Protein AF-A0AAN8PRT1-F1 (afdb_monomer_lite)

Radius of gyration: 47.63 Å; chains: 1; bounding box: 126×54×143 Å

Sequence (275 aa):
MVETCHHPKKKKNSRQPPHKPGISAGYLASNFSEPPATSSLKNGHVLLLYVTTDRDIKATESKLRTLTNEYVNDYAIKKLIKCFLKFKKLTDVKEFANFEKLCNADFVVVPVTPRPHLNVVRKLIDSPCTSSPVKTRKTAACGNCKILRRNLQNCIREKHAIRNKQSEGRKRTEGKVTKRLNEKLRRKNKTISKLKIKIKAQFPVKTICKDLKNAKRGAKYQKEKASNAENDKKSVAKEAASQVREIEIDFQNQLLQREEELADVQSSTKNNEME

Foldseek 3Di:
DDDDDDDDDDDPPPPDPPDDQAPLLVVLCVPQVDQDDQPFGFLSVLVNLCVVQVNDLVSSQVVVCVRNVFHADSVLSVVSVVVVVVLVHVPDPVSVVVSVVRRRHGRDGDGPPPPPDDPDDPDDDPDPPDDDDDDDDDDDPDPVVVVVVVVVVVVVVVVVVVVVVVVVVVVVVVVVVVVVVVVVVVVVVVVVVVVVVVVCVVCVVVVVVVVVVVVVVVVVVVVVVVVVVVVVVVVVVVVVVVVVVVVVVVVVVVVVVVVVVVVVVVVVVVVVVVD

pLDDT: mean 76.45, std 18.05, range [37.34, 97.69]

Organism: Patella caerulea (NCBI:txid87958)

Secondary structure (DSSP, 8-state):
--PPP-----------------HHHHHHHHHS-SPPSSS--BHHHHHHHHHHTTT-HHHHHHHHHHHHSSPPPHHHHHHHHHHHTT-SS--SHHHHHHHHHHHHSB---------S--------------------------HHHHHHHHHHHHHHHHHHHHHHHHHHHHHHHHHHHHHHHHHHHHHHHHHHHHHHHHHHHH--HHHHHHHHHHHHHHHHHHHHHHHHHHHHHHHHHHHHHHHHHHHHHHHHHHHHHHHHHHHHHHHHHHHHT--

Structure (mmCIF, N/CA/C/O backbone):
data_AF-A0AAN8PRT1-F1
#
_entry.id   AF-A0AAN8PRT1-F1
#
loop_
_atom_site.group_PDB
_atom_site.id
_atom_site.type_symbol
_atom_site.label_atom_id
_atom_site.label_alt_id
_atom_site.label_comp_id
_atom_site.label_asym_id
_atom_site.label_entity_id
_atom_site.label_seq_id
_atom_site.pdbx_PDB_ins_code
_atom_site.Cartn_x
_atom_site.Cartn_y
_atom_site.Cartn_z
_atom_site.occupancy
_atom_site.B_iso_or_equiv
_atom_site.auth_seq_id
_atom_site.auth_comp_id
_atom_site.auth_asym_id
_atom_site.auth_atom_id
_atom_site.pdbx_PDB_model_num
ATOM 1 N N . MET A 1 1 ? 58.451 -27.528 -27.069 1.00 39.19 1 MET A N 1
ATOM 2 C CA . MET A 1 1 ? 57.044 -27.947 -27.237 1.00 39.19 1 MET A CA 1
ATOM 3 C C . MET A 1 1 ? 56.376 -27.781 -25.886 1.00 39.19 1 MET A C 1
ATOM 5 O O . MET A 1 1 ? 56.846 -28.386 -24.938 1.00 39.19 1 MET A O 1
ATOM 9 N N . VAL A 1 2 ? 55.406 -26.874 -25.762 1.00 37.34 2 VAL A N 1
ATOM 10 C CA . VAL A 1 2 ? 54.721 -26.593 -24.490 1.00 37.34 2 VAL A CA 1
ATOM 11 C C . VAL A 1 2 ? 53.266 -26.996 -24.674 1.00 37.34 2 VAL A C 1
ATOM 13 O O . VAL A 1 2 ? 52.501 -26.286 -25.324 1.00 37.34 2 VAL A O 1
ATOM 16 N N . GLU A 1 3 ? 52.910 -28.171 -24.167 1.00 40.47 3 GLU A N 1
ATOM 17 C CA . GLU A 1 3 ? 51.526 -28.630 -24.121 1.00 40.47 3 GLU A CA 1
ATOM 18 C C . GLU A 1 3 ? 50.808 -27.917 -22.975 1.00 40.47 3 GLU A C 1
ATOM 20 O O . GLU A 1 3 ? 51.217 -27.976 -21.818 1.00 40.47 3 GLU A O 1
ATOM 25 N N . THR A 1 4 ? 49.738 -27.196 -23.305 1.00 45.00 4 THR A N 1
ATOM 26 C CA . THR A 1 4 ? 48.856 -26.579 -22.314 1.00 45.00 4 THR A CA 1
ATOM 27 C C . THR A 1 4 ? 47.611 -27.441 -22.159 1.00 45.00 4 THR A C 1
ATOM 29 O O . THR A 1 4 ? 46.831 -27.620 -23.091 1.00 45.00 4 THR A O 1
ATOM 32 N N . CYS A 1 5 ? 47.417 -27.977 -20.956 1.00 39.25 5 CYS A N 1
ATOM 33 C CA . CYS A 1 5 ? 46.242 -28.757 -20.590 1.00 39.25 5 CYS A CA 1
ATOM 34 C C . CYS A 1 5 ? 44.979 -27.876 -20.580 1.00 39.25 5 CYS A C 1
ATOM 36 O O . CYS A 1 5 ? 44.853 -26.938 -19.790 1.00 39.25 5 CYS A O 1
ATOM 38 N N . HIS A 1 6 ? 44.006 -28.194 -21.434 1.00 39.53 6 HIS A N 1
ATOM 39 C CA . HIS A 1 6 ? 42.651 -27.648 -21.368 1.00 39.53 6 HIS A CA 1
ATOM 40 C C . HIS A 1 6 ? 41.795 -28.474 -20.401 1.00 39.53 6 HIS A C 1
ATOM 42 O O . HIS A 1 6 ? 41.374 -29.583 -20.716 1.00 39.53 6 HIS A O 1
ATOM 48 N N . HIS A 1 7 ? 41.478 -27.923 -19.228 1.00 37.94 7 HIS A N 1
ATOM 49 C CA . HIS A 1 7 ? 40.418 -28.470 -18.382 1.00 37.94 7 HIS A CA 1
ATOM 50 C C . HIS A 1 7 ? 39.037 -27.997 -18.873 1.00 37.94 7 HIS A C 1
ATOM 52 O O . HIS A 1 7 ? 38.780 -26.787 -18.899 1.00 37.94 7 HIS A O 1
ATOM 58 N N . PRO A 1 8 ? 38.103 -28.904 -19.218 1.00 45.03 8 PRO A N 1
ATOM 59 C CA . PRO A 1 8 ? 36.745 -28.516 -19.562 1.00 45.03 8 PRO A CA 1
ATOM 60 C C . PRO A 1 8 ? 35.975 -28.139 -18.289 1.00 45.03 8 PRO A C 1
ATOM 62 O O . PRO A 1 8 ? 35.749 -28.955 -17.393 1.00 45.03 8 PRO A O 1
ATOM 65 N N . LYS A 1 9 ? 35.539 -26.878 -18.205 1.00 46.47 9 LYS A N 1
ATOM 66 C CA . LYS A 1 9 ? 34.651 -26.396 -17.137 1.00 46.47 9 LYS A CA 1
ATOM 67 C C . LYS 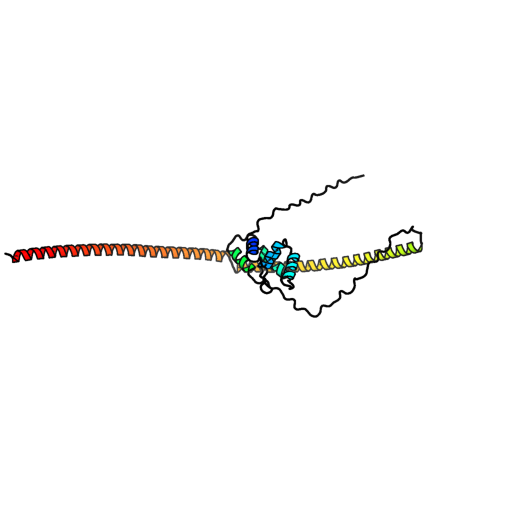A 1 9 ? 33.289 -27.093 -17.256 1.00 46.47 9 LYS A C 1
ATOM 69 O O . LYS A 1 9 ? 32.500 -26.768 -18.143 1.00 46.47 9 LYS A O 1
ATOM 74 N N . LYS A 1 10 ? 32.995 -28.033 -16.350 1.00 45.81 10 LYS A N 1
ATOM 75 C CA . LYS A 1 10 ? 31.673 -28.671 -16.216 1.00 45.81 10 LYS A CA 1
ATOM 76 C C . LYS A 1 10 ? 30.603 -27.600 -15.947 1.00 45.81 10 LYS A C 1
ATOM 78 O O . LYS A 1 10 ? 30.593 -26.978 -14.886 1.00 45.81 10 LYS A O 1
ATOM 83 N N . LYS A 1 11 ? 29.687 -27.385 -16.901 1.00 46.69 11 LYS A N 1
ATOM 84 C CA . LYS A 1 11 ? 28.468 -26.582 -16.704 1.00 46.69 11 LYS A CA 1
ATOM 85 C C . LYS A 1 11 ? 27.552 -27.324 -15.729 1.00 46.69 11 LYS A C 1
ATOM 87 O O . LYS A 1 11 ? 27.001 -28.371 -16.056 1.00 46.69 11 LYS A O 1
ATOM 92 N N . LYS A 1 12 ? 27.407 -26.788 -14.518 1.00 42.28 12 LYS A N 1
ATOM 93 C CA . LYS A 1 12 ? 26.515 -27.309 -13.478 1.00 42.28 12 LYS A CA 1
ATOM 94 C C . LYS A 1 12 ? 25.065 -26.985 -13.874 1.00 42.28 12 LYS A C 1
ATOM 96 O O . LYS A 1 12 ? 24.556 -25.919 -13.544 1.00 42.28 12 LYS A O 1
ATOM 101 N N . ASN A 1 13 ? 24.413 -27.886 -14.612 1.00 46.50 13 ASN A N 1
ATOM 102 C CA . ASN A 1 13 ? 22.966 -27.852 -14.841 1.00 46.50 13 ASN A CA 1
ATOM 103 C C . ASN A 1 13 ? 22.246 -28.201 -13.532 1.00 46.50 13 ASN A C 1
ATOM 105 O O . ASN A 1 13 ? 21.805 -29.324 -13.315 1.00 46.50 13 ASN A O 1
ATOM 109 N N . SER A 1 14 ? 22.152 -27.222 -12.638 1.00 39.69 14 SER A N 1
ATOM 110 C CA . SER A 1 14 ? 21.276 -27.281 -11.474 1.00 39.69 14 SER A CA 1
ATOM 111 C C . SER A 1 14 ? 19.836 -27.053 -11.942 1.00 39.69 14 SER A C 1
ATOM 113 O O . SER A 1 14 ? 19.326 -25.937 -11.845 1.00 39.69 14 SER A O 1
ATOM 115 N N . ARG A 1 15 ? 19.173 -28.093 -12.465 1.00 48.66 15 ARG A N 1
ATOM 116 C CA . ARG A 1 15 ? 17.705 -28.118 -12.528 1.00 48.66 15 ARG A CA 1
ATOM 117 C C . ARG A 1 15 ? 17.211 -28.181 -11.084 1.00 48.66 15 ARG A C 1
ATOM 119 O O . ARG A 1 15 ? 17.181 -29.250 -10.485 1.00 48.66 15 ARG A O 1
ATOM 126 N N . GLN A 1 16 ? 16.933 -27.016 -10.499 1.00 39.50 16 GLN A N 1
ATOM 127 C CA . GLN A 1 16 ? 16.240 -26.953 -9.217 1.00 39.50 16 GLN A CA 1
ATOM 128 C C . GLN A 1 16 ? 14.868 -27.631 -9.375 1.00 39.50 16 GLN A C 1
ATOM 130 O O . GLN A 1 16 ? 14.237 -27.459 -10.423 1.00 39.50 16 GLN A O 1
ATOM 135 N N . PRO A 1 17 ? 14.410 -28.410 -8.381 1.00 41.00 17 PRO A N 1
ATOM 136 C CA . PRO A 1 17 ? 13.081 -29.009 -8.409 1.00 41.00 17 PRO A CA 1
ATOM 137 C C . PRO A 1 17 ? 12.006 -27.909 -8.479 1.00 41.00 17 PRO A C 1
ATOM 139 O O . PRO A 1 17 ? 12.258 -26.791 -8.014 1.00 41.00 17 PRO A O 1
ATOM 142 N N . PRO A 1 18 ? 10.823 -28.186 -9.062 1.00 48.72 18 PRO A N 1
ATOM 143 C CA . PRO A 1 18 ? 9.768 -27.193 -9.209 1.00 48.72 18 PRO A CA 1
ATOM 144 C C . PRO A 1 18 ? 9.335 -26.719 -7.822 1.00 48.72 18 PRO A C 1
ATOM 146 O O . PRO A 1 18 ? 8.714 -27.444 -7.047 1.00 48.72 18 PRO A O 1
ATOM 149 N N . HIS A 1 19 ? 9.727 -25.492 -7.485 1.00 47.72 19 HIS A N 1
ATOM 150 C CA . HIS A 1 19 ? 9.303 -24.830 -6.262 1.00 47.72 19 HIS A CA 1
ATOM 151 C C . HIS A 1 19 ? 7.771 -24.785 -6.260 1.00 47.72 19 HIS A C 1
ATOM 153 O O . HIS A 1 19 ? 7.179 -24.406 -7.274 1.00 47.72 19 HIS A O 1
ATOM 159 N N . LYS A 1 20 ? 7.135 -25.147 -5.134 1.00 54.31 20 LYS A N 1
ATOM 160 C CA . LYS A 1 20 ? 5.686 -24.971 -4.943 1.00 54.31 20 LYS A CA 1
ATOM 161 C C . LYS A 1 20 ? 5.276 -23.580 -5.457 1.00 54.31 20 LYS A C 1
ATOM 163 O O . LYS A 1 20 ? 5.990 -22.615 -5.147 1.00 54.31 20 LYS A O 1
ATOM 168 N N . PRO A 1 21 ? 4.190 -23.461 -6.244 1.00 62.19 21 PRO A N 1
ATOM 169 C CA . PRO A 1 21 ? 3.764 -22.172 -6.770 1.00 62.19 21 PRO A CA 1
ATOM 170 C C . PRO A 1 21 ? 3.586 -21.206 -5.597 1.00 62.19 21 PRO A C 1
ATOM 172 O O . PRO A 1 21 ? 2.906 -21.515 -4.621 1.00 62.19 21 PRO A O 1
ATOM 175 N N . GLY A 1 22 ? 4.272 -20.061 -5.650 1.00 71.44 22 GLY A N 1
ATOM 176 C CA . GLY A 1 22 ? 4.126 -19.032 -4.621 1.00 71.44 22 GLY A CA 1
ATOM 177 C C . GLY A 1 22 ? 2.674 -18.554 -4.536 1.00 71.44 22 GLY A C 1
ATOM 178 O O . GLY A 1 22 ? 1.923 -18.707 -5.495 1.00 71.44 22 GLY A O 1
ATOM 179 N N . ILE A 1 23 ? 2.293 -17.932 -3.416 1.00 77.44 23 ILE A N 1
ATOM 180 C CA . ILE A 1 23 ? 0.920 -17.455 -3.141 1.00 77.44 23 ILE A CA 1
ATOM 181 C C . ILE A 1 23 ? 0.337 -16.663 -4.329 1.00 77.44 23 ILE A C 1
ATOM 183 O O . ILE A 1 23 ? -0.813 -16.861 -4.711 1.00 77.44 23 ILE A O 1
ATOM 187 N N . SER A 1 24 ? 1.155 -15.829 -4.978 1.00 79.56 24 SER A N 1
ATOM 188 C CA . SER A 1 24 ? 0.768 -15.076 -6.175 1.00 79.56 24 SER A CA 1
ATOM 189 C C . SER A 1 24 ? 0.486 -15.960 -7.389 1.00 79.56 24 SER A C 1
ATOM 191 O O . SER A 1 24 ? -0.482 -15.720 -8.098 1.00 79.56 24 SER A O 1
ATOM 193 N N . ALA A 1 25 ? 1.304 -16.983 -7.639 1.00 81.56 25 ALA A N 1
ATOM 194 C CA . ALA A 1 25 ? 1.101 -17.912 -8.747 1.00 81.56 25 ALA A CA 1
ATOM 195 C C . ALA A 1 25 ? -0.142 -18.787 -8.531 1.00 81.56 25 ALA A C 1
ATOM 197 O O . ALA A 1 25 ? -0.881 -19.015 -9.483 1.00 81.56 25 ALA A O 1
ATOM 198 N N . GLY A 1 26 ? -0.401 -19.212 -7.287 1.00 82.38 26 GLY A N 1
ATOM 199 C CA . GLY A 1 26 ? -1.632 -19.919 -6.923 1.00 82.38 26 GLY A CA 1
ATOM 200 C C . GLY A 1 26 ? -2.874 -19.061 -7.167 1.00 82.38 26 GLY A C 1
ATOM 201 O O . GLY A 1 26 ? -3.778 -19.481 -7.878 1.00 82.38 26 GLY A O 1
ATOM 202 N N . TYR A 1 27 ? -2.872 -17.816 -6.681 1.00 86.56 27 TYR A N 1
ATOM 203 C CA . TYR A 1 27 ? -3.978 -16.881 -6.905 1.00 86.56 27 TYR A CA 1
ATOM 204 C C . TYR A 1 27 ? -4.234 -16.609 -8.394 1.00 86.56 27 TYR A C 1
ATOM 206 O O . TYR A 1 27 ? -5.384 -16.595 -8.831 1.00 86.56 27 TYR A O 1
ATOM 214 N N . LEU A 1 28 ? -3.168 -16.418 -9.181 1.00 88.19 28 LEU A N 1
ATOM 215 C CA . LEU A 1 28 ? -3.276 -16.204 -10.624 1.00 88.19 28 LEU A CA 1
ATOM 216 C C . LEU A 1 28 ? -3.879 -17.419 -11.338 1.00 88.19 28 LEU A C 1
ATOM 218 O O . LEU A 1 28 ? -4.759 -17.249 -12.175 1.00 88.19 28 LEU A O 1
ATOM 222 N N . ALA A 1 29 ? -3.439 -18.629 -10.988 1.00 85.94 29 ALA A N 1
ATOM 223 C CA . ALA A 1 29 ? -3.947 -19.860 -11.584 1.00 85.94 29 ALA A CA 1
ATOM 224 C C . ALA A 1 29 ? -5.414 -20.132 -11.218 1.00 85.94 29 ALA A C 1
ATOM 226 O O . ALA A 1 29 ? -6.151 -20.637 -12.052 1.00 85.94 29 ALA A O 1
ATOM 227 N N . SER A 1 30 ? -5.852 -19.785 -10.005 1.00 85.81 30 SER A N 1
ATOM 228 C CA . SER A 1 30 ? -7.237 -20.005 -9.571 1.00 85.81 30 SER A CA 1
ATOM 229 C C . SER A 1 30 ? -8.240 -18.999 -10.143 1.00 85.81 30 SER A C 1
ATOM 231 O O . SER A 1 30 ? -9.397 -19.355 -10.316 1.00 85.81 30 SER A O 1
ATOM 233 N N . ASN A 1 31 ? -7.822 -17.756 -10.409 1.00 85.12 31 ASN A N 1
ATOM 234 C CA . ASN A 1 31 ? -8.748 -16.661 -10.744 1.00 85.12 31 ASN A CA 1
ATOM 235 C C . ASN A 1 31 ? -8.627 -16.143 -12.185 1.00 85.12 31 ASN A C 1
ATOM 237 O O . ASN A 1 31 ? -9.492 -15.397 -12.634 1.00 85.12 31 ASN A O 1
ATOM 241 N N . PHE A 1 32 ? -7.546 -16.481 -12.894 1.00 86.88 32 PHE A N 1
ATOM 242 C CA . PHE A 1 32 ? -7.248 -15.956 -14.234 1.00 86.88 32 PHE A CA 1
ATOM 243 C C . PHE A 1 32 ? -6.793 -17.058 -15.207 1.00 86.88 32 PHE A C 1
ATOM 245 O O . PHE A 1 32 ? -6.075 -16.767 -16.165 1.00 86.88 32 PHE A O 1
ATOM 252 N N . SER A 1 33 ? -7.150 -18.321 -14.942 1.00 81.62 33 SER A N 1
ATOM 253 C CA . SER A 1 33 ? -6.827 -19.481 -15.790 1.00 81.62 33 SER A CA 1
ATOM 254 C C . SER A 1 33 ? -7.471 -19.410 -17.170 1.00 81.62 33 SER A C 1
ATOM 256 O O . SER A 1 33 ? -6.846 -19.813 -18.152 1.00 81.62 33 SER A O 1
ATOM 258 N N . GLU A 1 34 ? -8.696 -18.898 -17.250 1.00 73.19 34 GLU A N 1
ATOM 259 C CA . GLU A 1 34 ? -9.442 -18.772 -18.497 1.00 73.19 34 GLU A CA 1
ATOM 260 C C . GLU A 1 34 ? -9.182 -17.403 -19.134 1.00 73.19 34 GLU A C 1
ATOM 262 O O . GLU A 1 34 ? -9.457 -16.373 -18.514 1.00 73.19 34 GLU A O 1
ATOM 267 N N . PRO A 1 35 ? -8.634 -17.340 -20.361 1.00 62.97 35 PRO A N 1
ATOM 268 C CA . PRO A 1 35 ? -8.536 -16.080 -21.074 1.00 62.97 35 PRO A CA 1
ATOM 269 C C . PRO A 1 35 ? -9.954 -15.605 -21.444 1.00 62.97 35 PRO A C 1
ATOM 271 O O . PRO A 1 35 ? -10.718 -16.367 -22.037 1.00 62.97 35 PRO A O 1
ATOM 274 N N . PRO A 1 36 ? -10.323 -14.358 -21.118 1.00 64.44 36 PRO A N 1
ATOM 275 C CA . PRO A 1 36 ? -11.657 -13.848 -21.382 1.00 64.44 36 PRO A CA 1
ATOM 276 C C . PRO A 1 36 ? -11.881 -13.689 -22.885 1.00 64.44 36 PRO A C 1
ATOM 278 O O . PRO A 1 36 ? -10.961 -13.344 -23.631 1.00 64.44 36 PRO A O 1
ATOM 281 N N . ALA A 1 37 ? -13.126 -13.890 -23.319 1.00 57.78 37 ALA A N 1
ATOM 282 C CA . ALA A 1 37 ? -13.557 -13.650 -24.688 1.00 57.78 37 ALA A CA 1
ATOM 283 C C . ALA A 1 37 ? -13.373 -12.166 -25.053 1.00 57.78 37 ALA A C 1
ATOM 285 O O . ALA A 1 37 ? -14.198 -11.328 -24.709 1.00 57.78 37 ALA A O 1
ATOM 286 N N . THR A 1 38 ? -12.258 -11.862 -25.724 1.00 58.38 38 THR A N 1
ATOM 287 C CA . THR A 1 38 ? -11.903 -10.661 -26.513 1.00 58.38 38 THR A CA 1
ATOM 288 C C . THR A 1 38 ? -12.054 -9.252 -25.915 1.00 58.38 38 THR A C 1
ATOM 290 O O . THR A 1 38 ? -11.363 -8.363 -26.393 1.00 58.38 38 THR A O 1
ATOM 293 N N . SER A 1 39 ? -12.856 -8.990 -24.879 1.00 59.56 39 SER A N 1
ATOM 294 C CA . SER A 1 39 ? -13.161 -7.617 -24.431 1.00 59.56 39 SER A CA 1
ATOM 295 C C . SER A 1 39 ? -12.741 -7.275 -23.000 1.00 59.56 39 SER A C 1
ATOM 297 O O . SER A 1 39 ? -12.782 -6.106 -22.630 1.00 59.56 39 SER A O 1
ATOM 299 N N . SER A 1 40 ? -12.297 -8.241 -22.190 1.00 71.75 40 SER A N 1
ATOM 300 C CA . SER A 1 40 ? -11.991 -7.999 -20.768 1.00 71.75 40 SER A CA 1
ATOM 301 C C . SER A 1 40 ? -10.671 -8.614 -20.303 1.00 71.75 40 SER A C 1
ATOM 303 O O . SER A 1 40 ? -10.572 -9.183 -19.214 1.00 71.75 40 SER A O 1
ATOM 305 N N . LE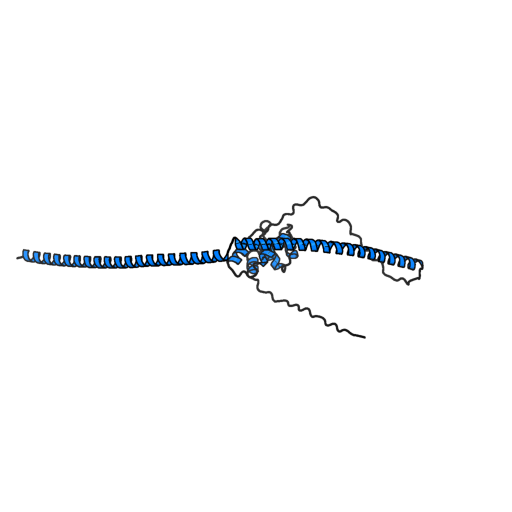U A 1 41 ? -9.612 -8.498 -21.115 1.00 85.56 41 LEU A N 1
ATOM 306 C CA . LEU A 1 41 ? -8.278 -8.945 -20.713 1.00 85.56 41 LEU A CA 1
ATOM 307 C C . LEU A 1 41 ? -7.821 -8.180 -19.459 1.00 85.56 41 LEU A C 1
ATOM 309 O O . LEU A 1 41 ? -7.409 -7.029 -19.530 1.00 85.56 41 LEU A O 1
ATOM 313 N N . LYS A 1 42 ? -7.868 -8.829 -18.296 1.00 89.94 42 LYS A N 1
ATOM 314 C CA . LYS A 1 42 ? -7.319 -8.277 -17.045 1.00 89.94 42 LYS A CA 1
ATOM 315 C C . LYS A 1 42 ? -5.809 -8.476 -16.938 1.00 89.94 42 LYS A C 1
ATOM 317 O O . LYS A 1 42 ? -5.252 -9.432 -17.482 1.00 89.94 42 LYS A O 1
ATOM 322 N N . ASN A 1 43 ? -5.159 -7.638 -16.135 1.00 91.12 43 ASN A N 1
ATOM 323 C CA . ASN A 1 43 ? -3.740 -7.755 -15.794 1.00 91.12 43 ASN A CA 1
ATOM 324 C C . ASN A 1 43 ? -3.359 -9.142 -15.248 1.00 91.12 43 ASN A C 1
ATOM 326 O O . ASN A 1 43 ? -2.264 -9.626 -15.532 1.00 91.12 43 ASN A O 1
ATOM 330 N N . GLY A 1 44 ? -4.244 -9.791 -14.482 1.00 90.25 44 GLY A N 1
ATOM 331 C CA . GLY A 1 44 ? -4.021 -11.139 -13.955 1.00 90.25 44 GLY A CA 1
ATOM 332 C C . GLY A 1 44 ? -3.751 -12.181 -15.047 1.00 90.25 44 GLY A C 1
ATOM 333 O O . GLY A 1 44 ? -2.806 -12.956 -14.919 1.00 90.25 44 GLY A O 1
ATOM 334 N N . HIS A 1 45 ? -4.467 -12.133 -16.175 1.00 89.88 45 HIS A N 1
ATOM 335 C CA . HIS A 1 45 ? -4.249 -13.052 -17.302 1.00 89.88 45 HIS A CA 1
ATOM 336 C C . HIS A 1 45 ? -2.861 -12.863 -17.928 1.00 89.88 45 HIS A C 1
ATOM 338 O O . HIS A 1 45 ? -2.142 -13.828 -18.183 1.00 89.88 45 HIS A O 1
ATOM 344 N N . VAL A 1 46 ? -2.440 -11.607 -18.113 1.00 89.56 46 VAL A N 1
ATOM 345 C CA . VAL A 1 46 ? -1.105 -11.268 -18.634 1.00 89.56 46 VAL A CA 1
ATOM 346 C C . VAL A 1 46 ? -0.007 -11.756 -17.687 1.00 89.56 46 VAL A C 1
ATOM 348 O O . VAL A 1 46 ? 1.020 -12.273 -18.129 1.00 89.56 46 VAL A O 1
ATOM 351 N N . LEU A 1 47 ? -0.218 -11.615 -16.377 1.00 90.31 47 LEU A N 1
ATOM 352 C CA . LEU A 1 47 ? 0.726 -12.078 -15.364 1.00 90.31 47 LEU A CA 1
ATOM 353 C C . LEU A 1 47 ? 0.796 -13.606 -15.287 1.00 90.31 47 LEU A C 1
ATOM 355 O O . LEU A 1 47 ? 1.897 -14.142 -15.161 1.00 90.31 47 LEU A O 1
ATOM 359 N N . LEU A 1 48 ? -0.332 -14.309 -15.410 1.00 89.62 48 LEU A N 1
ATOM 360 C CA . LEU A 1 48 ? -0.350 -15.769 -15.485 1.00 89.62 48 LEU A CA 1
ATOM 361 C C . LEU A 1 48 ? 0.391 -16.264 -16.734 1.00 89.62 48 LEU A C 1
ATOM 363 O O . LEU A 1 48 ? 1.239 -17.154 -16.641 1.00 89.62 48 LEU A O 1
ATOM 367 N N . LEU A 1 49 ? 0.143 -15.641 -17.888 1.00 88.69 49 LEU A N 1
ATOM 368 C CA . LEU A 1 49 ? 0.866 -15.922 -19.130 1.00 88.69 49 LEU A CA 1
ATOM 369 C C . LEU A 1 49 ? 2.371 -15.720 -18.964 1.00 88.69 49 LEU A C 1
ATOM 371 O O . LEU A 1 49 ? 3.140 -16.592 -19.346 1.00 88.69 49 LEU A O 1
ATOM 375 N N . TYR A 1 50 ? 2.797 -14.632 -18.323 1.00 89.38 50 TYR A N 1
ATOM 376 C CA . TYR A 1 50 ? 4.210 -14.383 -18.038 1.00 89.38 50 TYR A CA 1
ATOM 377 C C . TYR A 1 50 ? 4.841 -15.438 -17.122 1.00 89.38 50 TYR A C 1
ATOM 379 O O . TYR A 1 50 ? 5.995 -15.820 -17.305 1.00 89.38 50 TYR A O 1
ATOM 387 N N . VAL A 1 51 ? 4.108 -15.922 -16.120 1.00 87.75 51 VAL A N 1
ATOM 388 C CA . VAL A 1 51 ? 4.611 -16.972 -15.223 1.00 87.75 51 VAL A CA 1
ATOM 389 C C . VAL A 1 51 ? 4.695 -18.324 -15.941 1.00 87.75 51 VAL A C 1
ATOM 391 O O . VAL A 1 51 ? 5.658 -19.052 -15.720 1.00 87.75 51 VAL A O 1
ATOM 394 N N . THR A 1 52 ? 3.740 -18.639 -16.818 1.00 87.06 52 THR A N 1
ATOM 395 C CA . THR A 1 52 ? 3.677 -19.910 -17.568 1.00 87.06 52 THR A CA 1
ATOM 396 C C . THR A 1 52 ? 4.592 -19.959 -18.796 1.00 87.06 52 THR A C 1
ATOM 398 O O . THR A 1 52 ? 4.834 -21.035 -19.334 1.00 87.06 52 THR A O 1
ATOM 401 N N . THR A 1 53 ? 5.119 -18.822 -19.254 1.00 86.44 53 THR A N 1
ATOM 402 C CA . THR A 1 53 ? 6.118 -18.715 -20.338 1.00 86.44 53 THR A CA 1
ATOM 403 C C . THR A 1 53 ? 7.545 -18.565 -19.811 1.00 86.44 53 THR A C 1
ATOM 405 O O . THR A 1 53 ? 8.377 -17.904 -20.433 1.00 86.44 53 THR A O 1
ATOM 408 N N . ASP A 1 54 ? 7.837 -19.127 -18.637 1.00 85.44 54 ASP A N 1
ATOM 409 C CA . ASP A 1 54 ? 9.157 -19.048 -17.998 1.00 85.44 54 ASP A CA 1
ATOM 410 C C . ASP A 1 54 ? 9.681 -17.613 -17.822 1.00 85.44 54 ASP A C 1
ATOM 412 O O . ASP A 1 54 ? 10.889 -17.366 -17.801 1.00 85.44 54 ASP A O 1
ATOM 416 N N . ARG A 1 55 ? 8.772 -16.645 -17.633 1.00 86.44 55 ARG A N 1
ATOM 417 C CA . ARG A 1 55 ? 9.099 -15.225 -17.441 1.00 86.44 55 ARG A CA 1
ATOM 418 C C . ARG A 1 55 ? 9.780 -14.585 -18.654 1.00 86.44 55 ARG A C 1
ATOM 420 O O . ARG A 1 55 ? 10.522 -13.610 -18.499 1.00 86.44 55 ARG A O 1
ATOM 427 N N . ASP A 1 56 ? 9.505 -15.083 -19.858 1.00 86.81 56 ASP A N 1
ATOM 428 C CA . ASP A 1 56 ? 9.925 -14.444 -21.102 1.00 86.81 56 ASP A CA 1
ATOM 429 C C . ASP A 1 56 ? 8.853 -13.476 -21.626 1.00 86.81 56 ASP A C 1
ATOM 431 O O . ASP A 1 56 ? 7.715 -13.841 -21.933 1.00 86.81 56 ASP A O 1
ATOM 435 N N . ILE A 1 57 ? 9.240 -12.207 -21.771 1.00 87.31 57 ILE A N 1
ATOM 436 C CA . ILE A 1 57 ? 8.375 -11.134 -22.271 1.00 87.31 57 ILE A CA 1
ATOM 437 C C . ILE A 1 57 ? 7.954 -11.402 -23.719 1.00 87.31 57 ILE A C 1
ATOM 439 O O . ILE A 1 57 ? 6.784 -11.218 -24.040 1.00 87.31 57 ILE A O 1
ATOM 443 N N . LYS A 1 58 ? 8.871 -11.865 -24.579 1.00 85.69 58 LYS A N 1
ATOM 444 C CA . LYS A 1 58 ? 8.568 -12.078 -26.003 1.00 85.69 58 LYS A CA 1
ATOM 445 C C . LYS A 1 58 ? 7.614 -13.250 -26.202 1.00 85.69 58 LYS A C 1
ATOM 447 O O . LYS A 1 58 ? 6.665 -13.152 -26.975 1.00 85.69 58 LYS A O 1
ATOM 452 N N . ALA A 1 59 ? 7.830 -14.338 -25.466 1.00 86.56 59 ALA A N 1
ATOM 453 C CA . ALA A 1 59 ? 6.913 -15.473 -25.460 1.00 86.56 59 ALA A CA 1
ATOM 454 C C . ALA A 1 59 ? 5.521 -15.079 -24.932 1.00 86.56 59 ALA A C 1
ATOM 456 O O . ALA A 1 59 ? 4.505 -15.508 -25.478 1.00 86.56 59 ALA A O 1
ATOM 457 N N . THR A 1 60 ? 5.469 -14.222 -23.907 1.00 87.62 60 THR A N 1
ATOM 458 C CA . THR A 1 60 ? 4.215 -13.678 -23.361 1.00 87.62 60 THR A CA 1
ATOM 459 C C . THR A 1 60 ? 3.473 -12.826 -24.391 1.00 87.62 60 THR A C 1
ATOM 461 O O . THR A 1 60 ? 2.283 -13.037 -24.603 1.00 87.62 60 THR A O 1
ATOM 464 N N . GLU A 1 61 ? 4.168 -11.906 -25.068 1.00 87.19 61 GLU A N 1
ATOM 465 C CA . GLU A 1 61 ? 3.600 -11.070 -26.135 1.00 87.19 61 GLU A CA 1
ATOM 466 C C . GLU A 1 61 ? 3.038 -11.931 -27.275 1.00 87.19 61 GLU A C 1
ATOM 468 O O . GLU A 1 61 ? 1.904 -11.731 -27.707 1.00 87.19 61 GLU A O 1
ATOM 473 N N . SER A 1 62 ? 3.801 -12.931 -27.727 1.00 86.00 62 SER A N 1
ATOM 474 C CA . SER A 1 62 ? 3.382 -13.811 -28.820 1.00 86.00 62 SER A CA 1
ATOM 475 C C . SER A 1 62 ? 2.128 -14.618 -28.475 1.00 86.00 62 SER A C 1
ATOM 477 O O . SER A 1 62 ? 1.241 -14.757 -29.319 1.00 86.00 62 SER A O 1
ATOM 479 N N . LYS A 1 63 ? 2.024 -15.139 -27.244 1.00 84.56 63 LYS A N 1
ATOM 480 C CA . LYS A 1 63 ? 0.815 -15.846 -26.794 1.00 84.56 63 LYS A CA 1
ATOM 481 C C . LYS A 1 63 ? -0.372 -14.900 -26.649 1.00 84.56 63 LYS A C 1
ATOM 483 O O . LYS A 1 63 ? -1.461 -15.240 -27.094 1.00 84.56 63 LYS A O 1
ATOM 488 N N . LEU A 1 64 ? -0.162 -13.706 -26.092 1.00 85.00 64 LEU A N 1
ATOM 489 C CA . LEU A 1 64 ? -1.216 -12.695 -25.984 1.00 85.00 64 LEU A CA 1
ATOM 490 C C . LEU A 1 64 ? -1.774 -12.310 -27.351 1.00 85.00 64 LEU A C 1
ATOM 492 O O . LEU A 1 64 ? -2.985 -12.306 -27.517 1.00 85.00 64 LEU A O 1
ATOM 496 N N . ARG A 1 65 ? -0.904 -12.084 -28.342 1.00 82.88 65 ARG A N 1
ATOM 497 C CA . ARG A 1 65 ? -1.322 -11.781 -29.717 1.00 82.88 65 ARG A CA 1
ATOM 498 C C . ARG A 1 65 ? -2.184 -12.891 -30.323 1.00 82.88 65 ARG A C 1
ATOM 500 O O . ARG A 1 65 ? -3.113 -12.597 -31.061 1.00 82.88 65 ARG A O 1
ATOM 507 N N . THR A 1 66 ? -1.880 -14.148 -30.005 1.00 81.88 66 THR A N 1
ATOM 508 C CA . THR A 1 66 ? -2.654 -15.308 -30.482 1.00 81.88 66 THR A CA 1
ATOM 509 C C . THR A 1 66 ? -4.036 -15.379 -29.824 1.00 81.88 66 THR A C 1
ATOM 511 O O . THR A 1 66 ? -4.986 -15.834 -30.444 1.00 81.88 66 THR A O 1
ATOM 514 N N . LEU A 1 67 ? -4.153 -14.927 -28.571 1.00 78.81 67 LEU A N 1
ATOM 515 C CA . LEU A 1 67 ? -5.400 -14.971 -27.804 1.00 78.81 67 LEU A CA 1
ATOM 516 C C . LEU A 1 67 ? -6.329 -13.790 -28.101 1.00 78.81 67 LEU A C 1
ATOM 518 O O . LEU A 1 67 ? -7.540 -13.972 -28.150 1.00 78.81 67 LEU A O 1
ATOM 522 N N . THR A 1 68 ? -5.784 -12.584 -28.271 1.00 76.38 68 THR A N 1
ATOM 523 C CA . THR A 1 68 ? -6.594 -11.372 -28.470 1.00 76.38 68 THR A CA 1
ATOM 524 C C . THR A 1 68 ? -6.736 -10.967 -29.930 1.00 76.38 68 THR A C 1
ATOM 526 O O . THR A 1 68 ? -7.545 -10.097 -30.222 1.00 76.38 68 THR A O 1
ATOM 529 N N . ASN A 1 69 ? -5.947 -11.543 -30.847 1.00 74.31 69 ASN A N 1
ATOM 530 C CA . ASN A 1 69 ? -5.793 -11.076 -32.234 1.00 74.31 69 ASN A CA 1
ATOM 531 C C . ASN A 1 69 ? -5.384 -9.592 -32.360 1.00 74.31 69 ASN A C 1
ATOM 533 O O . ASN A 1 69 ? -5.400 -9.024 -33.451 1.00 74.31 69 ASN A O 1
ATOM 537 N N . GLU A 1 70 ? -4.954 -8.969 -31.261 1.00 73.25 70 GLU A N 1
ATOM 538 C CA . GLU A 1 70 ? -4.563 -7.566 -31.194 1.00 73.25 70 GLU A CA 1
ATOM 539 C C . GLU A 1 70 ? -3.066 -7.427 -30.906 1.00 73.25 70 GLU A C 1
ATOM 541 O O . GLU A 1 70 ? -2.430 -8.269 -30.262 1.00 73.25 70 GLU A O 1
ATOM 546 N N . TYR A 1 71 ? -2.474 -6.328 -31.374 1.00 71.56 71 TYR A N 1
ATOM 547 C CA . TYR A 1 71 ? -1.090 -6.018 -31.039 1.00 71.56 71 TYR A CA 1
ATOM 548 C C . TYR A 1 71 ? -0.997 -5.536 -29.595 1.00 71.56 71 TYR A C 1
ATOM 550 O O . TYR A 1 71 ? -1.516 -4.481 -29.227 1.00 71.56 71 TYR A O 1
ATOM 558 N N . VAL A 1 72 ? -0.243 -6.269 -28.788 1.00 74.81 72 VAL A N 1
ATOM 559 C CA . VAL A 1 72 ? 0.065 -5.854 -27.426 1.00 74.81 72 VAL A CA 1
ATOM 560 C C . VAL A 1 72 ? 1.409 -5.136 -27.397 1.00 74.81 72 VAL A C 1
ATOM 562 O O . VAL A 1 72 ? 2.426 -5.647 -27.853 1.00 74.81 72 VAL A O 1
ATOM 565 N N . ASN A 1 73 ? 1.431 -3.933 -26.826 1.00 77.38 73 ASN A N 1
ATOM 566 C CA . ASN A 1 73 ? 2.661 -3.168 -26.682 1.00 77.38 73 ASN A CA 1
ATOM 567 C C . ASN A 1 73 ? 3.579 -3.781 -25.608 1.00 77.38 73 ASN A C 1
ATOM 569 O O . ASN A 1 73 ? 3.262 -3.770 -24.416 1.00 77.38 73 ASN A O 1
ATOM 573 N N . ASP A 1 74 ? 4.774 -4.195 -26.023 1.00 81.19 74 ASP A N 1
ATOM 574 C CA . ASP A 1 74 ? 5.903 -4.633 -25.193 1.00 81.19 74 ASP A CA 1
ATOM 575 C C . ASP A 1 74 ? 6.145 -3.774 -23.937 1.00 81.19 74 ASP A C 1
ATOM 577 O O . ASP A 1 74 ? 6.508 -4.261 -22.860 1.00 81.19 74 ASP A O 1
ATOM 581 N N . TYR A 1 75 ? 5.962 -2.457 -24.066 1.00 82.19 75 TYR A N 1
ATOM 582 C CA . TYR A 1 75 ? 6.126 -1.509 -22.970 1.00 82.19 75 TYR A CA 1
ATOM 583 C C . TYR A 1 75 ? 5.069 -1.694 -21.871 1.00 82.19 75 TYR A C 1
ATOM 585 O O . TYR A 1 75 ? 5.402 -1.596 -20.687 1.00 82.19 75 TYR A O 1
ATOM 593 N N . ALA A 1 76 ? 3.819 -1.987 -22.242 1.00 83.19 76 ALA A N 1
ATOM 594 C CA . ALA A 1 76 ? 2.725 -2.206 -21.299 1.00 83.19 76 ALA A CA 1
ATOM 595 C C . ALA A 1 76 ? 2.972 -3.471 -20.465 1.00 83.19 76 ALA A C 1
ATOM 597 O O . ALA A 1 76 ? 2.910 -3.415 -19.235 1.00 83.19 76 ALA A O 1
ATOM 598 N N . ILE A 1 77 ? 3.394 -4.561 -21.117 1.00 86.62 77 ILE A N 1
ATOM 599 C CA . ILE A 1 77 ? 3.781 -5.816 -20.454 1.00 86.62 77 ILE A CA 1
ATOM 600 C C . ILE A 1 77 ? 4.950 -5.566 -19.485 1.00 86.62 77 ILE A C 1
ATOM 602 O O . ILE A 1 77 ? 4.876 -5.908 -18.304 1.00 86.62 77 ILE A O 1
ATOM 606 N N . LYS A 1 78 ? 6.013 -4.877 -19.929 1.00 86.88 78 LYS A N 1
ATOM 607 C CA . LY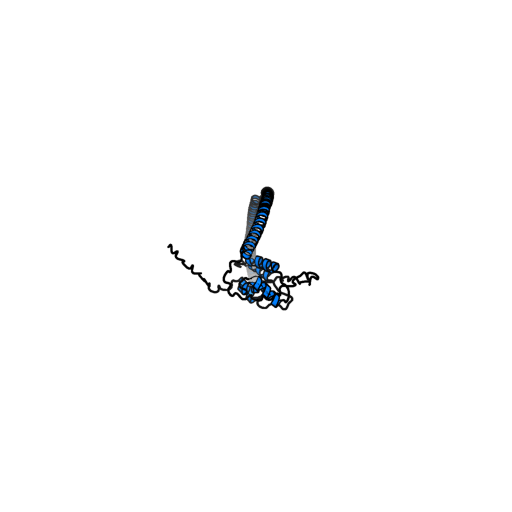S A 1 78 ? 7.170 -4.531 -19.075 1.00 86.88 78 LYS A CA 1
ATOM 608 C C . LYS A 1 78 ? 6.782 -3.679 -17.867 1.00 86.88 78 LYS A C 1
ATOM 610 O O . LYS A 1 78 ? 7.329 -3.869 -16.778 1.00 86.88 78 LYS A O 1
ATOM 615 N N . LYS A 1 79 ? 5.875 -2.715 -18.046 1.00 88.31 79 LYS A N 1
ATOM 616 C CA . LYS A 1 79 ? 5.381 -1.855 -16.963 1.00 88.31 79 LYS A CA 1
ATOM 617 C C . LYS A 1 79 ? 4.589 -2.672 -15.941 1.00 88.31 79 LYS A C 1
ATOM 619 O O . LYS A 1 79 ? 4.837 -2.523 -14.745 1.00 88.31 79 LYS A O 1
ATOM 624 N N . LEU A 1 80 ? 3.716 -3.565 -16.403 1.00 89.25 80 LEU A N 1
ATOM 625 C CA . LEU A 1 80 ? 2.939 -4.457 -15.547 1.00 89.25 80 LEU A CA 1
ATOM 626 C C . LEU A 1 80 ? 3.840 -5.415 -14.754 1.00 89.25 80 LEU A C 1
ATOM 628 O O . LEU A 1 80 ? 3.723 -5.491 -13.531 1.00 89.25 80 LEU A O 1
ATOM 632 N N . ILE A 1 81 ? 4.816 -6.056 -15.405 1.00 88.38 81 ILE A N 1
ATOM 633 C CA . ILE A 1 81 ? 5.782 -6.947 -14.739 1.00 88.38 81 ILE A CA 1
ATOM 634 C C . ILE A 1 81 ? 6.568 -6.197 -13.656 1.00 88.38 81 ILE A C 1
ATOM 636 O O . ILE A 1 81 ? 6.760 -6.714 -12.557 1.00 88.38 81 ILE A O 1
ATOM 640 N N . LYS A 1 82 ? 6.996 -4.953 -13.912 1.00 87.81 82 LYS A N 1
ATOM 641 C CA . LYS A 1 82 ? 7.672 -4.127 -12.893 1.00 87.81 82 LYS A CA 1
ATOM 642 C C . LYS A 1 82 ? 6.800 -3.872 -11.664 1.00 87.81 82 LYS A C 1
ATOM 644 O O . LYS A 1 82 ? 7.336 -3.807 -10.559 1.00 87.81 82 LYS A O 1
ATOM 649 N N . CYS A 1 83 ? 5.491 -3.707 -11.841 1.00 84.50 83 CYS A N 1
ATOM 650 C CA . CYS A 1 83 ? 4.553 -3.584 -10.727 1.00 84.50 83 CYS A CA 1
ATOM 651 C C . CYS A 1 83 ? 4.396 -4.919 -9.991 1.00 84.50 83 CYS A C 1
ATOM 653 O O . CYS A 1 83 ? 4.504 -4.942 -8.770 1.00 84.50 83 CYS A O 1
ATOM 655 N N . PHE A 1 84 ? 4.249 -6.023 -10.724 1.00 85.50 84 PHE A N 1
ATOM 656 C CA . PHE A 1 84 ? 4.130 -7.373 -10.170 1.00 85.50 84 PHE A CA 1
ATOM 657 C C . PHE A 1 84 ? 5.344 -7.798 -9.337 1.00 85.50 84 PHE A C 1
ATOM 659 O O . PHE A 1 84 ? 5.188 -8.342 -8.248 1.00 85.50 84 PHE A O 1
ATOM 666 N N . LEU A 1 85 ? 6.564 -7.488 -9.789 1.00 83.94 85 LEU A N 1
ATOM 667 C CA . LEU A 1 85 ? 7.799 -7.856 -9.085 1.00 83.94 85 LEU A CA 1
ATOM 668 C C . LEU A 1 85 ? 7.921 -7.246 -7.678 1.00 83.94 85 LEU A C 1
ATOM 670 O O . LEU A 1 85 ? 8.724 -7.736 -6.882 1.00 83.94 85 LEU A O 1
ATOM 674 N N . LYS A 1 86 ? 7.133 -6.211 -7.352 1.00 81.38 86 LYS A N 1
ATOM 675 C CA . LYS A 1 86 ? 7.055 -5.648 -5.995 1.00 81.38 86 LYS A CA 1
ATOM 676 C C . LYS A 1 86 ? 6.340 -6.587 -5.019 1.00 81.38 86 LYS A C 1
ATOM 678 O O . LYS A 1 86 ? 6.662 -6.585 -3.840 1.00 81.38 86 LYS A O 1
ATOM 683 N N . PHE A 1 87 ? 5.445 -7.438 -5.513 1.00 78.69 87 PHE A N 1
ATOM 684 C CA . PHE A 1 87 ? 4.592 -8.330 -4.724 1.00 78.69 87 PHE A CA 1
ATOM 685 C C . PHE A 1 87 ? 5.187 -9.744 -4.595 1.00 78.69 87 PHE A C 1
ATOM 687 O O . PHE A 1 87 ? 4.498 -10.751 -4.713 1.00 78.69 87 PHE A O 1
ATOM 694 N N . LYS A 1 88 ? 6.507 -9.845 -4.383 1.00 68.62 88 LYS A N 1
ATOM 695 C CA . LYS A 1 88 ? 7.243 -11.121 -4.473 1.00 68.62 88 LYS A CA 1
ATOM 696 C C . LYS A 1 88 ? 6.984 -12.086 -3.306 1.00 68.62 88 LYS A C 1
ATOM 698 O O . LYS A 1 88 ? 7.190 -13.284 -3.471 1.00 68.62 88 LYS A O 1
ATOM 703 N N . LYS A 1 89 ? 6.608 -11.562 -2.134 1.00 70.81 89 LYS A N 1
ATOM 704 C CA . LYS A 1 89 ? 6.442 -12.341 -0.895 1.00 70.81 89 LYS A CA 1
ATOM 705 C C . LYS A 1 89 ? 4.999 -12.403 -0.384 1.00 70.81 89 LYS A C 1
ATOM 707 O O . LYS A 1 89 ? 4.694 -13.371 0.295 1.00 70.81 89 LYS A O 1
ATOM 712 N N . LEU A 1 90 ? 4.148 -11.425 -0.734 1.00 72.25 90 LEU A N 1
ATOM 713 C CA . LEU A 1 90 ? 2.739 -11.326 -0.309 1.00 72.25 90 LEU A CA 1
ATOM 714 C C . LEU A 1 90 ? 2.535 -11.724 1.163 1.00 72.25 90 LEU A C 1
ATOM 716 O O . LEU A 1 90 ? 1.762 -12.625 1.470 1.00 72.25 90 LEU A O 1
ATOM 720 N N . THR A 1 91 ? 3.290 -11.094 2.065 1.00 72.75 91 THR A N 1
ATOM 721 C CA . THR A 1 91 ? 3.298 -11.446 3.497 1.00 72.75 91 THR A CA 1
ATOM 722 C C . THR A 1 91 ? 2.285 -10.660 4.323 1.00 72.75 91 THR A C 1
ATOM 724 O O . THR A 1 91 ? 1.933 -11.095 5.412 1.00 72.75 91 THR A O 1
ATOM 727 N N . ASP A 1 92 ? 1.834 -9.503 3.831 1.00 82.69 92 ASP A N 1
ATOM 728 C CA . ASP A 1 92 ? 0.873 -8.626 4.509 1.00 82.69 92 ASP A CA 1
ATOM 729 C C . ASP A 1 92 ? -0.485 -8.661 3.785 1.00 82.69 92 ASP A C 1
ATOM 731 O O . ASP A 1 92 ? -0.554 -8.609 2.554 1.00 82.69 92 ASP A O 1
ATOM 735 N N . VAL A 1 93 ? -1.575 -8.684 4.553 1.00 83.06 93 VAL A N 1
ATOM 736 C CA . VAL A 1 93 ? -2.961 -8.596 4.068 1.00 83.06 93 VAL A CA 1
ATOM 737 C C . VAL A 1 93 ? -3.170 -7.343 3.209 1.00 83.06 93 VAL A C 1
ATOM 739 O O . VAL A 1 93 ? -3.840 -7.392 2.178 1.00 83.06 93 VAL A O 1
ATOM 742 N N . LYS A 1 94 ? -2.547 -6.213 3.571 1.00 84.00 94 LYS A N 1
ATOM 743 C CA . LYS A 1 94 ? -2.630 -4.973 2.778 1.00 84.00 94 LYS A CA 1
ATOM 744 C C . LYS A 1 94 ? -1.892 -5.081 1.446 1.00 84.00 94 LYS A C 1
ATOM 746 O O . LYS A 1 94 ? -2.338 -4.521 0.445 1.00 84.00 94 LYS A O 1
ATOM 751 N N . GLU A 1 95 ? -0.761 -5.783 1.419 1.00 84.25 95 GLU A N 1
ATOM 752 C CA . GLU A 1 95 ? -0.034 -6.056 0.175 1.00 84.25 95 GLU A CA 1
ATOM 753 C C . GLU A 1 95 ? -0.837 -6.981 -0.735 1.00 84.25 95 GLU A C 1
ATOM 755 O O . GLU A 1 95 ? -0.894 -6.737 -1.941 1.00 84.25 95 GLU A O 1
ATOM 760 N N . PHE A 1 96 ? -1.501 -7.984 -0.158 1.00 85.50 96 PHE A N 1
ATOM 761 C CA . PHE A 1 96 ? -2.377 -8.891 -0.889 1.00 85.50 96 PHE A CA 1
ATOM 762 C C . PHE A 1 96 ? -3.569 -8.161 -1.517 1.00 85.50 96 PHE A C 1
ATOM 764 O O . PHE A 1 96 ? -3.785 -8.286 -2.719 1.00 85.50 96 PHE A O 1
ATOM 771 N N . ALA A 1 97 ? -4.258 -7.295 -0.769 1.00 86.06 97 ALA A N 1
ATOM 772 C CA . ALA A 1 97 ? -5.357 -6.489 -1.308 1.00 86.06 97 ALA A CA 1
ATOM 773 C C . ALA A 1 97 ? -4.909 -5.568 -2.464 1.00 86.06 97 ALA A C 1
ATOM 775 O O . ALA A 1 97 ? -5.634 -5.360 -3.437 1.00 86.06 97 ALA A O 1
ATOM 776 N N . ASN A 1 98 ? -3.694 -5.012 -2.396 1.00 88.25 98 ASN A N 1
ATOM 777 C CA . ASN A 1 98 ? -3.135 -4.211 -3.491 1.00 88.25 98 ASN A CA 1
ATOM 778 C C . ASN A 1 98 ? -2.764 -5.061 -4.714 1.00 88.25 98 ASN A C 1
ATOM 780 O O . ASN A 1 98 ? -2.916 -4.608 -5.850 1.00 88.25 98 ASN A O 1
ATOM 784 N N . PHE A 1 99 ? -2.277 -6.281 -4.491 1.00 89.44 99 PHE A N 1
ATOM 785 C CA . PHE A 1 99 ? -1.998 -7.244 -5.549 1.00 89.44 99 PHE A CA 1
ATOM 786 C C . PHE A 1 99 ? -3.281 -7.699 -6.253 1.00 89.44 99 PHE A C 1
ATOM 788 O O . PHE A 1 99 ? -3.326 -7.715 -7.482 1.00 89.44 99 PHE A O 1
ATOM 795 N N . GLU A 1 100 ? -4.340 -7.980 -5.502 1.00 89.62 100 GLU A N 1
ATOM 796 C CA . GLU A 1 100 ? -5.658 -8.314 -6.037 1.00 89.62 100 GLU A CA 1
ATOM 797 C C . GLU A 1 100 ? -6.225 -7.171 -6.890 1.00 89.62 100 GLU A C 1
ATOM 799 O O . GLU A 1 100 ? -6.624 -7.393 -8.034 1.00 89.62 100 GLU A O 1
ATOM 804 N N . LYS A 1 101 ? -6.153 -5.927 -6.396 1.00 90.88 101 LYS A N 1
ATOM 805 C CA . LYS A 1 101 ? -6.523 -4.732 -7.174 1.00 90.88 101 LYS A CA 1
ATOM 806 C C . LYS A 1 101 ? -5.728 -4.610 -8.473 1.00 90.88 101 LYS A C 1
ATOM 808 O O . LYS A 1 101 ? -6.299 -4.278 -9.507 1.00 90.88 101 LYS A O 1
ATOM 813 N N . LEU A 1 102 ? -4.420 -4.881 -8.438 1.00 91.19 102 LEU A N 1
ATOM 814 C CA . LEU A 1 102 ? -3.586 -4.865 -9.639 1.00 91.19 102 LEU A CA 1
ATOM 815 C C . LEU A 1 102 ? -4.038 -5.930 -10.643 1.00 91.19 102 LEU A C 1
ATOM 817 O O . LEU A 1 102 ? -4.120 -5.624 -11.829 1.00 91.19 102 LEU A O 1
ATOM 821 N N . CYS A 1 103 ? -4.307 -7.153 -10.182 1.00 90.44 103 CYS A N 1
ATOM 822 C CA . CYS A 1 103 ? -4.684 -8.274 -11.042 1.00 90.44 103 CYS A CA 1
ATOM 823 C C . CYS A 1 103 ? -6.071 -8.091 -11.664 1.00 90.44 103 CYS A C 1
ATOM 825 O O . CYS A 1 103 ? -6.258 -8.452 -12.823 1.00 90.44 103 CYS A O 1
ATOM 827 N N . ASN A 1 104 ? -7.009 -7.506 -10.917 1.00 89.81 104 ASN A N 1
ATOM 828 C CA . ASN A 1 104 ? -8.378 -7.273 -11.368 1.00 89.81 104 ASN A CA 1
ATOM 829 C C . ASN A 1 104 ? -8.538 -6.069 -12.303 1.00 89.81 104 ASN A C 1
ATOM 831 O O . ASN A 1 104 ? -9.570 -5.966 -12.958 1.00 89.81 104 ASN A O 1
ATOM 835 N N . ALA A 1 105 ? -7.546 -5.179 -12.375 1.00 89.56 105 ALA A N 1
ATOM 836 C CA . ALA A 1 105 ? -7.582 -4.043 -13.286 1.00 89.56 105 ALA A CA 1
ATOM 837 C C . ALA A 1 105 ? -7.453 -4.476 -14.756 1.00 89.56 105 ALA A C 1
ATOM 839 O O . ALA A 1 105 ? -6.705 -5.407 -15.084 1.00 89.56 105 ALA A O 1
ATOM 840 N N . ASP A 1 106 ? -8.144 -3.748 -15.633 1.00 87.94 106 ASP A N 1
ATOM 841 C CA . ASP A 1 106 ? -8.133 -3.994 -17.071 1.00 87.94 106 ASP A CA 1
ATOM 842 C C . ASP A 1 106 ? -6.752 -3.732 -17.667 1.00 87.94 106 ASP A C 1
ATOM 844 O O . ASP A 1 106 ? -6.075 -2.737 -17.371 1.00 87.94 106 ASP A O 1
ATOM 848 N N . PHE A 1 107 ? -6.323 -4.650 -18.525 1.00 86.62 107 PHE A N 1
ATOM 849 C CA . PHE A 1 107 ? -5.119 -4.484 -19.308 1.00 86.62 107 PHE A CA 1
ATOM 850 C C . PHE A 1 107 ? -5.474 -3.724 -20.583 1.00 86.62 107 PHE A C 1
ATOM 852 O O . PHE A 1 107 ? -6.134 -4.242 -21.479 1.00 86.62 107 PHE A O 1
ATOM 859 N N . VAL A 1 108 ? -5.013 -2.477 -20.667 1.00 76.75 108 VAL A N 1
ATOM 860 C CA . VAL A 1 108 ? -5.238 -1.634 -21.843 1.00 76.75 108 VAL A CA 1
ATOM 861 C C . VAL A 1 108 ? -4.412 -2.169 -23.011 1.00 76.75 108 VAL A C 1
ATOM 863 O O . VAL A 1 108 ? -3.208 -1.906 -23.114 1.00 76.75 108 VAL A O 1
ATOM 866 N N . VAL A 1 109 ? -5.067 -2.912 -23.901 1.00 69.00 109 VAL A N 1
ATOM 867 C CA . VAL A 1 109 ? -4.533 -3.209 -25.227 1.00 69.00 109 VAL A CA 1
ATOM 868 C C . VAL A 1 109 ? -4.683 -1.936 -26.054 1.00 69.00 109 VAL A C 1
ATOM 870 O O . VAL A 1 109 ? -5.744 -1.322 -26.082 1.00 69.00 109 VAL A O 1
ATOM 873 N N . VAL A 1 110 ? -3.589 -1.459 -26.646 1.00 59.97 110 VAL A N 1
ATOM 874 C CA . VAL A 1 110 ? -3.656 -0.291 -27.529 1.00 59.97 110 VAL A CA 1
ATOM 875 C C . VAL A 1 110 ? -4.054 -0.824 -28.900 1.00 59.97 110 VAL A C 1
ATOM 877 O O . VAL A 1 110 ? -3.212 -1.480 -29.520 1.00 59.97 110 VAL A O 1
ATOM 880 N N . PRO A 1 111 ? -5.283 -0.570 -29.384 1.00 56.22 111 PRO A N 1
ATOM 881 C CA . PRO A 1 111 ? -5.674 -1.022 -30.705 1.00 56.22 111 PRO A CA 1
ATOM 882 C C . PRO A 1 111 ? -4.724 -0.398 -31.724 1.00 56.22 111 PRO A C 1
ATOM 884 O O . PRO A 1 111 ? -4.459 0.810 -31.705 1.00 56.22 111 PRO A O 1
ATOM 887 N N . VAL A 1 112 ? -4.174 -1.230 -32.610 1.00 51.66 112 VAL A N 1
ATOM 888 C CA . VAL A 1 112 ? -3.475 -0.727 -33.791 1.00 51.66 112 VAL A CA 1
ATOM 889 C C . VAL A 1 112 ? -4.547 -0.112 -34.659 1.00 51.66 112 VAL A C 1
ATOM 891 O O . VAL A 1 112 ? -5.203 -0.803 -35.430 1.00 51.66 112 VAL A O 1
ATOM 894 N N . THR A 1 113 ? -4.731 1.197 -34.556 1.00 45.19 113 THR A N 1
ATOM 895 C CA . THR A 1 113 ? -5.268 1.918 -35.698 1.00 45.19 113 THR A CA 1
ATOM 896 C C . THR A 1 113 ? -4.310 1.630 -36.854 1.00 45.19 113 THR A C 1
ATOM 898 O O . THR A 1 113 ? -3.102 1.866 -36.703 1.00 45.19 113 THR A O 1
ATOM 901 N N . PRO A 1 114 ? -4.780 1.046 -37.975 1.00 43.84 114 PRO A N 1
ATOM 902 C CA . PRO A 1 114 ? -3.944 0.887 -39.148 1.00 43.84 114 PRO A CA 1
ATOM 903 C C . PRO A 1 114 ? -3.474 2.291 -39.500 1.00 43.84 114 PRO A C 1
ATOM 905 O O . PRO A 1 114 ? -4.273 3.129 -39.907 1.00 43.84 114 PRO A O 1
ATOM 908 N N . ARG A 1 115 ? -2.199 2.600 -39.255 1.00 39.88 115 ARG A N 1
ATOM 909 C CA . ARG A 1 115 ? -1.631 3.846 -39.751 1.00 39.88 115 ARG A CA 1
ATOM 910 C C . ARG A 1 115 ? -1.581 3.682 -41.266 1.00 39.88 115 ARG A C 1
ATOM 912 O O . ARG A 1 115 ? -0.807 2.835 -41.724 1.00 39.88 115 ARG A O 1
ATOM 919 N N . PRO A 1 116 ? -2.361 4.439 -42.056 1.00 45.16 116 PRO A N 1
ATOM 920 C CA . PRO A 1 116 ? -2.041 4.533 -43.462 1.00 45.16 116 PRO A CA 1
ATOM 921 C C . PRO A 1 116 ? -0.648 5.179 -43.523 1.00 45.16 116 PRO A C 1
ATOM 923 O O . PRO A 1 116 ? -0.331 6.069 -42.735 1.00 45.16 116 PRO A O 1
ATOM 926 N N . HIS A 1 117 ? 0.204 4.707 -44.430 1.00 41.78 117 HIS A N 1
ATOM 927 C CA . HIS A 1 117 ? 1.530 5.272 -44.719 1.00 41.78 117 HIS A CA 1
ATOM 928 C C . HIS A 1 117 ? 2.685 4.867 -43.785 1.00 41.78 117 HIS A C 1
ATOM 930 O O . HIS A 1 117 ? 3.288 5.712 -43.139 1.00 41.78 117 HIS A O 1
ATOM 936 N N . LEU A 1 118 ? 3.108 3.599 -43.831 1.00 42.44 118 LEU A N 1
ATOM 937 C CA . LEU A 1 118 ? 4.542 3.257 -43.885 1.00 42.44 118 LEU A CA 1
ATOM 938 C C . LEU A 1 118 ? 4.763 2.009 -44.762 1.00 42.44 118 LEU A C 1
ATOM 940 O O . LEU A 1 118 ? 5.399 1.037 -44.366 1.00 42.44 118 LEU A O 1
ATOM 944 N N . ASN A 1 119 ? 4.277 2.068 -46.004 1.00 42.84 119 ASN A N 1
ATOM 945 C CA . ASN A 1 119 ? 4.862 1.299 -47.102 1.00 42.84 119 ASN A CA 1
ATOM 946 C C . ASN A 1 119 ? 6.163 1.995 -47.522 1.00 42.84 119 ASN A C 1
ATOM 948 O O . ASN A 1 119 ? 6.201 2.709 -48.519 1.00 42.84 119 ASN A O 1
ATOM 952 N N . VAL A 1 120 ? 7.229 1.831 -46.738 1.00 42.72 120 VAL A N 1
ATOM 953 C CA . VAL A 1 120 ? 8.574 2.255 -47.145 1.00 42.72 120 VAL A CA 1
ATOM 954 C C . VAL A 1 120 ? 9.488 1.036 -47.133 1.00 42.72 120 VAL A C 1
ATOM 956 O O . VAL A 1 120 ? 10.095 0.675 -46.132 1.00 42.72 120 VAL A O 1
ATOM 959 N N . VAL A 1 121 ? 9.526 0.410 -48.309 1.00 45.53 121 VAL A N 1
ATOM 960 C CA . VAL A 1 121 ? 10.679 -0.276 -48.902 1.00 45.53 121 VAL A CA 1
ATOM 961 C C . VAL A 1 121 ? 11.308 -1.392 -48.055 1.00 45.53 121 VAL A C 1
ATOM 963 O O . VAL A 1 121 ? 12.383 -1.261 -47.477 1.00 45.53 121 VAL A O 1
ATOM 966 N N . ARG A 1 122 ? 10.699 -2.577 -48.126 1.00 42.38 122 ARG A N 1
ATOM 967 C CA . ARG A 1 122 ? 11.450 -3.838 -48.220 1.00 42.38 122 ARG A CA 1
ATOM 968 C C . ARG A 1 122 ? 11.081 -4.515 -49.534 1.00 42.38 122 ARG A C 1
ATOM 970 O O . ARG A 1 122 ? 10.253 -5.415 -49.568 1.00 42.38 122 ARG A O 1
ATOM 977 N N . LYS A 1 123 ? 11.666 -4.036 -50.631 1.00 42.88 123 LYS A N 1
ATOM 978 C CA . LYS A 1 123 ? 11.768 -4.807 -51.873 1.00 42.88 123 LYS A CA 1
ATOM 979 C C . LYS A 1 123 ? 13.232 -5.192 -52.068 1.00 42.88 123 LYS A C 1
ATOM 981 O O . LYS A 1 123 ? 14.102 -4.345 -51.899 1.00 42.88 123 LYS A O 1
ATOM 986 N N . LEU A 1 124 ? 13.423 -6.450 -52.465 1.00 47.12 124 LEU A N 1
ATOM 987 C CA . LEU A 1 124 ? 14.625 -7.058 -53.047 1.00 47.12 124 LEU A CA 1
ATOM 988 C C . LEU A 1 124 ? 15.755 -7.444 -52.084 1.00 47.12 124 LEU A C 1
ATOM 990 O O . LEU A 1 124 ? 16.788 -6.787 -52.030 1.00 47.12 124 LEU A O 1
ATOM 994 N N . ILE A 1 125 ? 15.601 -8.604 -51.439 1.00 45.69 125 ILE A N 1
ATOM 995 C CA . ILE A 1 125 ? 16.686 -9.597 -51.374 1.00 45.69 125 ILE A CA 1
ATOM 996 C C . ILE A 1 125 ? 16.061 -10.979 -51.610 1.00 45.69 125 ILE A C 1
ATOM 998 O O . ILE A 1 125 ? 15.940 -11.774 -50.691 1.00 45.69 125 ILE A O 1
ATOM 1002 N N . ASP A 1 126 ? 15.656 -11.235 -52.851 1.00 42.81 126 ASP A N 1
ATOM 1003 C CA . ASP A 1 126 ? 15.605 -12.592 -53.394 1.00 42.81 126 ASP A CA 1
ATOM 1004 C C . ASP A 1 126 ? 16.656 -12.624 -54.500 1.00 42.81 126 ASP A C 1
ATOM 1006 O O . ASP A 1 126 ? 16.406 -12.260 -55.646 1.00 42.81 126 ASP A O 1
ATOM 1010 N N . SER A 1 127 ? 17.887 -12.949 -54.114 1.00 44.62 127 SER A N 1
ATOM 1011 C CA . SER A 1 127 ? 18.932 -13.322 -55.059 1.00 44.62 127 SER A CA 1
ATOM 1012 C C . SER A 1 127 ? 19.363 -14.734 -54.682 1.00 44.62 127 SER A C 1
ATOM 1014 O O . SER A 1 127 ? 19.891 -14.920 -53.581 1.00 44.62 127 SER A O 1
ATOM 1016 N N . PRO A 1 128 ? 19.090 -15.751 -55.515 1.00 43.03 128 PRO A N 1
ATOM 1017 C CA . PRO A 1 128 ? 19.566 -17.093 -55.246 1.00 43.03 128 PRO A CA 1
ATOM 1018 C C . PRO A 1 128 ? 21.094 -17.089 -55.332 1.00 43.03 128 PRO A C 1
ATOM 1020 O O . PRO A 1 128 ? 21.678 -16.839 -56.385 1.00 43.03 128 PRO A O 1
ATOM 1023 N N . CYS A 1 129 ? 21.751 -17.362 -54.204 1.00 38.81 129 CYS A N 1
ATOM 1024 C CA . CYS A 1 129 ? 23.176 -17.663 -54.160 1.00 38.81 129 CYS A CA 1
ATOM 1025 C C . CYS A 1 129 ? 23.441 -18.925 -54.989 1.00 38.81 129 CYS A C 1
ATOM 1027 O O . CYS A 1 129 ? 23.359 -20.041 -54.481 1.00 38.81 129 CYS A O 1
ATOM 1029 N N . THR A 1 130 ? 23.789 -18.757 -56.262 1.00 42.72 130 THR A N 1
ATOM 1030 C CA . THR A 1 130 ? 24.415 -19.819 -57.044 1.00 42.72 130 THR A CA 1
ATOM 1031 C C . THR A 1 130 ? 25.802 -20.064 -56.463 1.00 42.72 130 THR A C 1
ATOM 1033 O O . THR A 1 130 ? 26.693 -19.216 -56.543 1.00 42.72 130 THR A O 1
ATOM 1036 N N . SER A 1 131 ? 25.973 -21.219 -55.832 1.00 44.62 131 SER A N 1
ATOM 1037 C CA . SER A 1 131 ? 27.253 -21.740 -55.371 1.00 44.62 131 SER A CA 1
ATOM 1038 C C . SER A 1 131 ? 28.226 -21.870 -56.545 1.00 44.62 131 SER A C 1
ATOM 1040 O O . SER A 1 131 ? 28.044 -22.724 -57.413 1.00 44.62 131 SER A O 1
ATOM 1042 N N . SER A 1 132 ? 29.273 -21.044 -56.570 1.00 45.94 132 SER A N 1
ATOM 1043 C CA . SER A 1 132 ? 30.394 -21.227 -57.496 1.00 45.94 132 SER A CA 1
ATOM 1044 C C . SER A 1 132 ? 31.115 -22.549 -57.203 1.00 45.94 132 SER A C 1
ATOM 1046 O O . SER A 1 132 ? 31.378 -22.844 -56.032 1.00 45.94 132 SER A O 1
ATOM 1048 N N . PRO A 1 133 ? 31.507 -23.333 -58.224 1.00 53.34 133 PRO A N 1
ATOM 1049 C CA . PRO A 1 133 ? 32.273 -24.545 -58.005 1.00 53.34 133 PRO A CA 1
ATOM 1050 C C . PRO A 1 133 ? 33.691 -24.179 -57.564 1.00 53.34 133 PRO A C 1
ATOM 1052 O O . PRO A 1 133 ? 34.509 -23.672 -58.333 1.00 53.34 133 PRO A O 1
ATOM 1055 N N . VAL A 1 134 ? 33.995 -24.469 -56.301 1.00 53.34 134 VAL A N 1
ATOM 1056 C CA . VAL A 1 134 ? 35.368 -24.589 -55.816 1.00 53.34 134 VAL A CA 1
ATOM 1057 C C . VAL A 1 134 ? 35.964 -25.818 -56.488 1.00 53.34 134 VAL A C 1
ATOM 1059 O O . VAL A 1 134 ? 35.681 -26.937 -56.073 1.00 53.34 134 VAL A O 1
ATOM 1062 N N . LYS A 1 135 ? 36.788 -25.624 -57.519 1.00 49.09 135 LYS A N 1
ATOM 1063 C CA . LYS A 1 135 ? 37.767 -26.627 -57.947 1.00 49.09 135 LYS A CA 1
ATOM 1064 C C . LYS A 1 135 ? 38.943 -25.972 -58.673 1.00 49.09 135 LYS A C 1
ATOM 1066 O O . LYS A 1 135 ? 38.823 -25.465 -59.780 1.00 49.09 135 LYS A O 1
ATOM 1071 N N . THR A 1 136 ? 40.080 -26.027 -57.976 1.00 54.97 136 THR A N 1
ATOM 1072 C CA . THR A 1 136 ? 41.456 -26.137 -58.486 1.00 54.97 136 THR A CA 1
ATOM 1073 C C . THR A 1 136 ? 41.912 -25.150 -59.562 1.00 54.97 136 THR A C 1
ATOM 1075 O O . THR A 1 136 ? 41.588 -25.289 -60.737 1.00 54.97 136 THR A O 1
ATOM 1078 N N . ARG A 1 137 ? 42.861 -24.273 -59.206 1.00 46.00 137 ARG A N 1
ATOM 1079 C CA . ARG A 1 137 ? 43.853 -23.796 -60.176 1.00 46.00 137 ARG A CA 1
ATOM 1080 C C . ARG A 1 137 ? 45.247 -23.802 -59.570 1.00 46.00 137 ARG A C 1
ATOM 1082 O O . ARG A 1 137 ? 45.535 -23.058 -58.636 1.00 46.00 137 ARG A O 1
ATOM 1089 N N . LYS A 1 138 ? 46.110 -24.630 -60.164 1.00 51.78 138 LYS A N 1
ATOM 1090 C CA . LYS A 1 138 ? 47.560 -24.436 -60.173 1.00 51.78 138 LYS A CA 1
ATOM 1091 C C . LYS A 1 138 ? 47.827 -22.964 -60.502 1.00 51.78 138 LYS A C 1
ATOM 1093 O O . LYS A 1 138 ? 47.303 -22.442 -61.487 1.00 51.78 138 LYS A O 1
ATOM 1098 N N . THR A 1 139 ? 48.590 -22.281 -59.659 1.00 51.34 139 THR A N 1
ATOM 1099 C CA . THR A 1 139 ? 48.967 -20.884 -59.875 1.00 51.34 139 THR A CA 1
ATOM 1100 C C . THR A 1 139 ? 49.958 -20.802 -61.029 1.00 51.34 139 THR A C 1
ATOM 1102 O O . THR A 1 139 ? 51.161 -20.930 -60.826 1.00 51.34 139 THR A O 1
ATOM 1105 N N . ALA A 1 140 ? 49.463 -20.580 -62.246 1.00 54.47 140 ALA A N 1
ATOM 1106 C CA . ALA A 1 140 ? 50.299 -20.050 -63.312 1.00 54.47 140 ALA A CA 1
ATOM 1107 C C . ALA A 1 140 ? 50.771 -18.648 -62.894 1.00 54.47 140 ALA A C 1
ATOM 1109 O O . ALA A 1 140 ? 49.966 -17.810 -62.472 1.00 54.47 140 ALA A O 1
ATOM 1110 N N . ALA A 1 141 ? 52.078 -18.399 -62.969 1.00 58.34 141 ALA A N 1
ATOM 1111 C CA . ALA A 1 141 ? 52.693 -17.126 -62.612 1.00 58.34 141 ALA A CA 1
ATOM 1112 C C . ALA A 1 141 ? 52.384 -16.055 -63.673 1.00 58.34 141 ALA A C 1
ATOM 1114 O O . ALA A 1 141 ? 53.237 -15.667 -64.461 1.00 58.34 141 ALA A O 1
ATOM 1115 N N . CYS A 1 142 ? 51.146 -15.565 -63.699 1.00 59.81 142 CYS A N 1
ATOM 1116 C CA . CYS A 1 142 ? 50.754 -14.454 -64.558 1.00 59.81 142 CYS A CA 1
ATOM 1117 C C . CYS A 1 142 ? 51.266 -13.126 -63.967 1.00 59.81 142 CYS A C 1
ATOM 1119 O O . CYS A 1 142 ? 50.898 -12.746 -62.849 1.00 59.81 142 CYS A O 1
ATOM 1121 N N . GLY A 1 143 ? 52.104 -12.401 -64.717 1.00 60.44 143 GLY A N 1
ATOM 1122 C CA . GLY A 1 143 ? 52.623 -11.080 -64.334 1.00 60.44 143 GLY A CA 1
ATOM 1123 C C . GLY A 1 143 ? 51.518 -10.048 -64.071 1.00 60.44 143 GLY A C 1
ATOM 1124 O O . GLY A 1 143 ? 51.567 -9.338 -63.065 1.00 60.44 143 GLY A O 1
ATOM 1125 N N . ASN A 1 144 ? 50.448 -10.058 -64.875 1.00 64.38 144 ASN A N 1
ATOM 1126 C CA . ASN A 1 144 ? 49.286 -9.181 -64.682 1.00 64.38 144 ASN A CA 1
ATOM 1127 C C . ASN A 1 144 ? 48.513 -9.492 -63.389 1.00 64.38 144 ASN A C 1
ATOM 1129 O O . ASN A 1 144 ? 47.995 -8.582 -62.739 1.00 64.38 144 ASN A O 1
ATOM 1133 N N . CYS A 1 145 ? 48.504 -10.749 -62.931 1.00 68.50 145 CYS A N 1
ATOM 1134 C CA . CYS A 1 145 ? 47.886 -11.110 -61.653 1.00 68.50 145 CYS A CA 1
ATOM 1135 C C . CYS A 1 145 ? 48.667 -10.571 -60.443 1.00 68.50 145 CYS A C 1
ATOM 1137 O O . CYS A 1 145 ? 48.054 -10.284 -59.415 1.00 68.50 145 CYS A O 1
ATOM 1139 N N . LYS A 1 146 ? 49.994 -10.377 -60.538 1.00 73.75 146 LYS A N 1
ATOM 1140 C CA . LYS A 1 146 ? 50.781 -9.741 -59.461 1.00 73.75 146 LYS A CA 1
ATOM 1141 C C . LYS A 1 146 ? 50.427 -8.260 -59.306 1.00 73.75 146 LYS A C 1
ATOM 1143 O O . LYS A 1 146 ? 50.290 -7.791 -58.176 1.00 73.75 146 LYS A O 1
ATOM 1148 N N . ILE A 1 147 ? 50.241 -7.550 -60.420 1.00 77.06 147 ILE A N 1
ATOM 1149 C CA . ILE A 1 147 ? 49.840 -6.135 -60.426 1.00 77.06 147 ILE A CA 1
ATOM 1150 C C . ILE A 1 147 ? 48.429 -5.992 -59.853 1.00 77.06 147 ILE A C 1
ATOM 1152 O O . ILE A 1 147 ? 48.226 -5.232 -58.909 1.00 77.06 147 ILE A O 1
ATOM 1156 N N . LEU A 1 148 ? 47.476 -6.802 -60.328 1.00 77.94 148 LEU A N 1
ATOM 1157 C CA . LEU A 1 148 ? 46.104 -6.786 -59.817 1.00 77.94 148 LEU A CA 1
ATOM 1158 C C . LEU A 1 148 ? 46.043 -7.101 -58.313 1.00 77.94 148 LEU A C 1
ATOM 1160 O O . LEU A 1 148 ? 45.321 -6.443 -57.566 1.00 77.94 148 LEU A O 1
ATOM 1164 N N . ARG A 1 149 ? 46.851 -8.059 -57.838 1.00 78.62 149 ARG A N 1
ATOM 1165 C CA . ARG A 1 149 ? 46.926 -8.415 -56.414 1.00 78.62 149 ARG A CA 1
ATOM 1166 C C . ARG A 1 149 ? 47.502 -7.285 -55.557 1.00 78.62 149 ARG A C 1
ATOM 1168 O O . ARG A 1 149 ? 46.985 -7.052 -54.464 1.00 78.62 149 ARG A O 1
ATOM 1175 N N . ARG A 1 150 ? 48.523 -6.565 -56.042 1.00 82.50 150 ARG A N 1
ATOM 1176 C CA . ARG A 1 150 ? 49.047 -5.364 -55.361 1.00 82.50 150 ARG A CA 1
ATOM 1177 C C . ARG A 1 150 ? 48.018 -4.240 -55.334 1.00 82.50 150 ARG A C 1
ATOM 1179 O O . ARG A 1 150 ? 47.796 -3.664 -54.274 1.00 82.50 150 ARG A O 1
ATOM 1186 N N . ASN A 1 151 ? 47.346 -3.976 -56.452 1.00 82.56 151 ASN A N 1
ATOM 1187 C CA . ASN A 1 151 ? 46.328 -2.928 -56.532 1.00 82.56 151 ASN A CA 1
ATOM 1188 C C . ASN A 1 151 ? 45.154 -3.213 -55.587 1.00 82.56 151 ASN A C 1
ATOM 1190 O O . ASN A 1 151 ? 44.711 -2.321 -54.864 1.00 82.56 151 ASN A O 1
ATOM 1194 N N . LEU A 1 152 ? 44.710 -4.471 -55.504 1.00 82.81 152 LEU A N 1
ATOM 1195 C CA . LEU A 1 152 ? 43.672 -4.879 -54.561 1.00 82.81 152 LEU A CA 1
ATOM 1196 C C . LEU A 1 152 ? 44.125 -4.717 -53.101 1.00 82.81 152 LEU A C 1
ATOM 1198 O O . LEU A 1 152 ? 43.371 -4.195 -52.282 1.00 82.81 152 LEU A O 1
ATOM 1202 N N . GLN A 1 153 ? 45.360 -5.109 -52.767 1.00 88.06 153 GLN A N 1
ATOM 1203 C CA . GLN A 1 153 ? 45.910 -4.896 -51.423 1.00 88.06 153 GLN A CA 1
ATOM 1204 C C . GLN A 1 153 ? 46.011 -3.411 -51.063 1.00 88.06 153 GLN A C 1
ATOM 1206 O O . GLN A 1 153 ? 45.667 -3.043 -49.940 1.00 88.06 153 GLN A O 1
ATOM 1211 N N . ASN A 1 154 ? 46.432 -2.559 -51.998 1.00 88.75 154 ASN A N 1
ATOM 1212 C CA . ASN A 1 154 ? 46.507 -1.116 -51.785 1.00 88.75 154 ASN A CA 1
ATOM 1213 C C . ASN A 1 154 ? 45.113 -0.514 -51.566 1.00 88.75 154 ASN A C 1
ATOM 1215 O O . ASN A 1 154 ? 44.918 0.204 -50.589 1.00 88.75 154 ASN A O 1
ATOM 1219 N N . CYS A 1 155 ? 44.118 -0.907 -52.368 1.00 88.56 155 CYS A N 1
ATOM 1220 C CA . CYS A 1 155 ? 42.727 -0.481 -52.191 1.00 88.56 155 CYS A CA 1
ATOM 1221 C C . CYS A 1 155 ? 42.157 -0.901 -50.822 1.00 88.56 155 CYS A C 1
ATOM 1223 O O . CYS A 1 155 ? 41.477 -0.123 -50.149 1.00 88.56 155 CYS A O 1
ATOM 1225 N N . ILE A 1 156 ? 42.460 -2.122 -50.366 1.00 86.12 156 ILE A N 1
ATOM 1226 C CA . ILE A 1 156 ? 42.053 -2.602 -49.039 1.00 86.12 156 ILE A CA 1
ATOM 1227 C C . ILE A 1 156 ? 42.715 -1.759 -47.939 1.00 86.12 156 ILE A C 1
ATOM 1229 O O . ILE A 1 156 ? 42.023 -1.289 -47.033 1.00 86.12 156 ILE A O 1
ATOM 1233 N N . ARG A 1 157 ? 44.031 -1.519 -48.022 1.00 88.06 157 ARG A N 1
ATOM 1234 C CA . ARG A 1 157 ? 44.765 -0.692 -47.046 1.00 88.06 157 ARG A CA 1
ATOM 1235 C C . ARG A 1 157 ? 44.212 0.730 -46.977 1.00 88.06 157 ARG A C 1
ATOM 1237 O O . ARG A 1 157 ? 44.002 1.244 -45.881 1.00 88.06 157 ARG A O 1
ATOM 1244 N N . GLU A 1 158 ? 43.912 1.331 -48.120 1.00 87.00 158 GLU A N 1
ATOM 1245 C CA . GLU A 1 158 ? 43.357 2.680 -48.206 1.00 87.00 158 GLU A CA 1
ATOM 1246 C C . GLU A 1 158 ? 41.953 2.763 -47.585 1.00 87.00 158 GLU A C 1
ATOM 1248 O O . GLU A 1 158 ? 41.688 3.634 -46.752 1.00 87.00 158 GLU A O 1
ATOM 1253 N N . LYS A 1 159 ? 41.081 1.779 -47.854 1.00 85.19 159 LYS A N 1
ATOM 1254 C CA . LYS A 1 159 ? 39.771 1.667 -47.184 1.00 85.19 159 LYS A CA 1
ATOM 1255 C C . LYS A 1 159 ? 39.897 1.526 -45.664 1.00 85.19 159 LYS A C 1
ATOM 1257 O O . LYS A 1 159 ? 39.114 2.134 -44.929 1.00 85.19 159 LYS A O 1
ATOM 1262 N N . HIS A 1 160 ? 40.864 0.750 -45.174 1.00 81.19 160 HIS A N 1
ATOM 1263 C CA . HIS A 1 160 ? 41.115 0.625 -43.735 1.00 81.19 160 HIS A CA 1
ATOM 1264 C C . HIS A 1 160 ? 41.648 1.927 -43.120 1.00 81.19 160 HIS A C 1
ATOM 1266 O O . HIS A 1 160 ? 41.187 2.318 -42.046 1.00 81.19 160 HIS A O 1
ATOM 1272 N N . ALA A 1 161 ? 42.542 2.641 -43.808 1.00 82.94 161 ALA A N 1
ATOM 1273 C CA . ALA A 1 161 ? 43.061 3.929 -43.350 1.00 82.94 161 ALA A CA 1
ATOM 1274 C C . ALA A 1 161 ? 41.950 4.988 -43.221 1.00 82.94 161 ALA A C 1
ATOM 1276 O O . ALA A 1 161 ? 41.893 5.709 -42.222 1.00 82.94 161 ALA A O 1
ATOM 1277 N N . ILE A 1 162 ? 41.018 5.039 -44.179 1.00 79.50 162 ILE A N 1
ATOM 1278 C CA . ILE A 1 162 ? 39.863 5.950 -44.139 1.00 79.50 162 ILE A CA 1
ATOM 1279 C C . ILE A 1 162 ? 38.938 5.620 -42.956 1.00 79.50 162 ILE A C 1
ATOM 1281 O O . ILE A 1 162 ? 38.540 6.524 -42.216 1.00 79.50 162 ILE A O 1
ATOM 1285 N N . ARG A 1 163 ? 38.632 4.335 -42.715 1.00 72.88 163 ARG A N 1
ATOM 1286 C CA . ARG A 1 163 ? 37.814 3.919 -41.556 1.00 72.88 163 ARG A CA 1
ATOM 1287 C C . ARG A 1 163 ? 38.472 4.269 -40.221 1.00 72.88 163 ARG A C 1
ATOM 1289 O O . ARG A 1 163 ? 37.783 4.746 -39.318 1.00 72.88 163 ARG A O 1
ATOM 1296 N N . ASN A 1 164 ? 39.788 4.087 -40.100 1.00 69.81 164 ASN A N 1
ATOM 1297 C CA . ASN A 1 164 ? 40.517 4.441 -38.881 1.00 69.81 164 ASN A CA 1
ATOM 1298 C C . ASN A 1 164 ? 40.451 5.952 -38.609 1.00 69.81 164 ASN A C 1
ATOM 1300 O O . ASN A 1 164 ? 40.058 6.341 -37.507 1.00 69.81 164 ASN A O 1
ATOM 1304 N N . LYS A 1 165 ? 40.684 6.800 -39.622 1.00 69.25 165 LYS A N 1
ATOM 1305 C CA . LYS A 1 165 ? 40.550 8.267 -39.499 1.00 69.25 165 LYS A CA 1
ATOM 1306 C C . LYS A 1 165 ? 39.134 8.702 -39.088 1.00 69.25 165 LYS A C 1
ATOM 1308 O O . LYS A 1 165 ? 38.977 9.565 -38.226 1.00 69.25 165 LYS A O 1
ATOM 1313 N N . GLN A 1 166 ? 38.089 8.074 -39.637 1.00 63.50 166 GLN A N 1
ATOM 1314 C CA . GLN A 1 166 ? 36.699 8.359 -39.241 1.00 63.50 166 GLN A CA 1
ATOM 1315 C C . GLN A 1 166 ? 36.389 7.941 -37.791 1.00 63.50 166 GLN A C 1
ATOM 1317 O O . GLN A 1 166 ? 35.621 8.617 -37.101 1.00 63.50 166 GLN A O 1
ATOM 1322 N N . SER A 1 167 ? 36.994 6.854 -37.303 1.00 60.03 167 SER A N 1
ATOM 1323 C CA . SER A 1 167 ? 36.806 6.381 -35.925 1.00 60.03 167 SER A CA 1
ATOM 1324 C C . SER A 1 167 ? 37.471 7.288 -34.878 1.00 60.03 167 SER A C 1
ATOM 1326 O O . SER A 1 167 ? 36.919 7.487 -33.794 1.00 60.03 167 SER A O 1
ATOM 1328 N N . GLU A 1 168 ? 38.608 7.909 -35.206 1.00 57.88 168 GLU A N 1
ATOM 1329 C CA . GLU A 1 168 ? 39.297 8.862 -34.325 1.00 57.88 168 GLU A CA 1
ATOM 1330 C C . GLU A 1 168 ? 38.537 10.189 -34.184 1.00 57.88 168 GLU A C 1
ATOM 1332 O O . GLU A 1 168 ? 38.475 10.756 -33.088 1.00 57.88 168 GLU A O 1
ATOM 1337 N N . GLY A 1 169 ? 37.881 10.652 -35.256 1.00 56.00 169 GLY A N 1
ATOM 1338 C CA . GLY A 1 169 ? 37.023 11.842 -35.229 1.00 56.00 169 GLY A CA 1
ATOM 1339 C C . GLY A 1 169 ? 35.814 11.705 -34.292 1.00 56.00 169 GLY A C 1
ATOM 1340 O O . GLY A 1 169 ? 35.491 12.647 -33.566 1.00 56.00 169 GLY A O 1
ATOM 1341 N N . ARG A 1 170 ? 35.187 10.518 -34.233 1.00 54.00 170 ARG A N 1
ATOM 1342 C CA . ARG A 1 170 ? 34.040 10.241 -33.340 1.00 54.00 170 ARG A CA 1
ATOM 1343 C C . ARG A 1 170 ? 34.428 10.185 -31.858 1.00 54.00 170 ARG A C 1
ATOM 1345 O O . ARG A 1 170 ? 33.716 10.722 -31.015 1.00 54.00 170 ARG A O 1
ATOM 1352 N N . LYS A 1 171 ? 35.595 9.624 -31.524 1.00 53.09 171 LYS A N 1
ATOM 1353 C CA . LYS A 1 171 ? 36.061 9.532 -30.124 1.00 53.09 171 LYS A CA 1
ATOM 1354 C C . LYS A 1 171 ? 36.320 10.908 -29.490 1.00 53.09 171 LYS A C 1
ATOM 1356 O O . LYS A 1 171 ? 36.098 11.097 -28.293 1.00 53.09 171 LYS A O 1
ATOM 1361 N N . ARG A 1 172 ? 36.753 11.903 -30.279 1.00 53.50 172 ARG A N 1
ATOM 1362 C CA . ARG A 1 172 ? 37.014 13.273 -29.787 1.00 53.50 172 ARG A CA 1
ATOM 1363 C C . ARG A 1 172 ? 35.739 14.061 -29.463 1.00 53.50 172 ARG A C 1
ATOM 1365 O O . ARG A 1 172 ? 35.777 14.929 -28.587 1.00 53.50 172 ARG A O 1
ATOM 1372 N N . THR A 1 173 ? 34.621 13.783 -30.131 1.00 53.12 173 THR A N 1
ATOM 1373 C CA . THR A 1 173 ? 33.339 14.460 -29.870 1.00 53.12 173 THR A CA 1
ATOM 1374 C C . THR A 1 173 ? 32.589 13.832 -28.692 1.00 53.12 173 THR A C 1
ATOM 1376 O O . THR A 1 173 ? 32.099 14.568 -27.833 1.00 53.12 173 THR A O 1
ATOM 1379 N N . GLU A 1 174 ? 32.601 12.504 -28.554 1.00 54.00 174 GLU A N 1
ATOM 1380 C CA . GLU A 1 174 ? 31.972 11.787 -27.428 1.00 54.00 174 GLU A CA 1
ATOM 1381 C C . GLU A 1 174 ? 32.555 12.186 -26.056 1.00 54.00 174 GLU A C 1
ATOM 1383 O O . GLU A 1 174 ? 31.812 12.408 -25.092 1.00 54.00 174 GLU A O 1
ATOM 1388 N N . GLY A 1 175 ? 33.874 12.394 -25.965 1.00 56.78 175 GLY A N 1
ATOM 1389 C CA . GLY A 1 175 ? 34.538 12.843 -24.731 1.00 56.78 175 GLY A CA 1
ATOM 1390 C C . GLY A 1 175 ? 34.170 14.268 -24.282 1.00 56.78 175 GLY A C 1
ATOM 1391 O O . GLY A 1 175 ? 34.201 14.578 -23.090 1.00 56.78 175 GLY A O 1
ATOM 1392 N N . LYS A 1 176 ? 33.790 15.159 -25.208 1.00 59.53 176 LYS A N 1
ATOM 1393 C CA . LYS A 1 176 ? 33.360 16.535 -24.878 1.00 59.53 176 LYS A CA 1
ATOM 1394 C C . LYS A 1 176 ? 31.890 16.587 -24.457 1.00 59.53 176 LYS A C 1
ATOM 1396 O O . LYS A 1 176 ? 31.542 17.331 -23.536 1.00 59.53 176 LYS A O 1
ATOM 1401 N N . VAL A 1 177 ? 31.037 15.781 -25.092 1.00 62.72 177 VAL A N 1
ATOM 1402 C CA . VAL A 1 177 ? 29.606 15.674 -24.760 1.00 62.72 177 VAL A CA 1
ATOM 1403 C C . VAL A 1 177 ? 29.415 15.099 -23.354 1.00 62.72 177 VAL A C 1
ATOM 1405 O O . VAL A 1 177 ? 28.664 15.659 -22.554 1.00 62.72 177 VAL A O 1
ATOM 1408 N N . THR A 1 178 ? 30.163 14.052 -23.004 1.00 69.00 178 THR A N 1
ATOM 1409 C CA . THR A 1 178 ? 30.120 13.424 -21.672 1.00 69.00 178 THR A CA 1
ATOM 1410 C C . THR A 1 178 ? 30.601 14.358 -20.555 1.00 69.00 178 THR A C 1
ATOM 1412 O O . THR A 1 178 ? 29.949 14.448 -19.514 1.00 69.00 178 THR A O 1
ATOM 1415 N N . LYS A 1 179 ? 31.663 15.150 -20.777 1.00 74.88 179 LYS A N 1
ATOM 1416 C CA . LYS A 1 179 ? 32.117 16.177 -19.814 1.00 74.88 179 LYS A CA 1
ATOM 1417 C C . LYS A 1 179 ? 31.054 17.250 -19.550 1.00 74.88 179 LYS A C 1
ATOM 1419 O O . LYS A 1 179 ? 30.787 17.570 -18.392 1.00 74.88 179 LYS A O 1
ATOM 1424 N N . ARG A 1 180 ? 30.403 17.774 -20.598 1.00 78.88 180 ARG A N 1
ATOM 1425 C CA . ARG A 1 180 ? 29.313 18.761 -20.452 1.00 78.88 180 ARG A CA 1
ATOM 1426 C C . ARG A 1 180 ? 28.101 18.181 -19.717 1.00 78.88 180 ARG A C 1
ATOM 1428 O O . ARG A 1 180 ? 27.506 18.869 -18.886 1.00 78.88 180 ARG A O 1
ATOM 1435 N N . LEU A 1 181 ? 27.748 16.924 -19.992 1.00 83.44 181 LEU A N 1
ATOM 1436 C CA . LEU A 1 181 ? 26.645 16.239 -19.316 1.00 83.44 181 LEU A CA 1
ATOM 1437 C C . LEU A 1 181 ? 26.928 16.048 -17.818 1.00 83.44 181 LEU A C 1
ATOM 1439 O O . LEU A 1 181 ? 26.072 16.369 -16.991 1.00 83.44 181 LEU A O 1
ATOM 1443 N N . ASN A 1 182 ? 28.136 15.600 -17.467 1.00 86.19 182 ASN A N 1
ATOM 1444 C CA . ASN A 1 182 ? 28.550 15.399 -16.077 1.00 86.19 182 ASN A CA 1
ATOM 1445 C C . ASN A 1 182 ? 28.560 16.709 -15.280 1.00 86.19 182 ASN A C 1
ATOM 1447 O O . ASN A 1 182 ? 28.093 16.745 -14.142 1.00 86.19 182 ASN A O 1
ATOM 1451 N N . GLU A 1 183 ? 29.002 17.809 -15.890 1.00 91.94 183 GLU A N 1
ATOM 1452 C CA . GLU A 1 183 ? 28.960 19.132 -15.262 1.00 91.94 183 GLU A CA 1
ATOM 1453 C C . GLU A 1 183 ? 27.513 19.608 -15.025 1.00 91.94 183 GLU A C 1
ATOM 1455 O O . GLU A 1 183 ? 27.172 20.089 -13.940 1.00 91.94 183 GLU A O 1
ATOM 1460 N N . LYS A 1 184 ? 26.607 19.393 -15.990 1.00 92.19 184 LYS A N 1
ATOM 1461 C CA . LYS A 1 184 ? 25.173 19.696 -15.823 1.00 92.19 184 LYS A CA 1
ATOM 1462 C C . LYS A 1 184 ? 24.544 18.860 -14.702 1.00 92.19 184 LYS A C 1
ATOM 1464 O O . LYS A 1 184 ? 23.746 19.384 -13.922 1.00 92.19 184 LYS A O 1
ATOM 1469 N N . LEU A 1 185 ? 24.921 17.585 -14.593 1.00 92.38 185 LEU A N 1
ATOM 1470 C CA . LEU A 1 185 ? 24.473 16.698 -13.520 1.00 92.38 185 LEU A CA 1
ATOM 1471 C C . LEU A 1 185 ? 24.978 17.181 -12.152 1.00 92.38 185 LEU A C 1
ATOM 1473 O O . LEU A 1 185 ? 24.198 17.269 -11.204 1.00 92.38 185 LEU A O 1
ATOM 1477 N N . ARG A 1 186 ? 26.251 17.587 -12.061 1.00 93.94 186 ARG A N 1
ATOM 1478 C CA . ARG A 1 186 ? 26.853 18.134 -10.837 1.00 93.94 186 ARG A CA 1
ATOM 1479 C C . ARG A 1 186 ? 26.131 19.396 -10.359 1.00 93.94 186 ARG A C 1
ATOM 1481 O O . ARG A 1 186 ? 25.819 19.509 -9.173 1.00 93.94 186 ARG A O 1
ATOM 1488 N N . ARG A 1 187 ? 25.789 20.309 -11.276 1.00 93.94 187 ARG A N 1
ATOM 1489 C CA . ARG A 1 187 ? 25.001 21.518 -10.965 1.00 93.94 187 ARG A CA 1
ATOM 1490 C C . ARG A 1 187 ? 23.611 21.173 -10.434 1.00 93.94 187 ARG A C 1
ATOM 1492 O O . ARG A 1 187 ? 23.221 21.695 -9.393 1.00 93.94 187 ARG A O 1
ATOM 1499 N N . LYS A 1 188 ? 22.896 20.246 -11.085 1.00 94.88 188 LYS A N 1
ATOM 1500 C CA . LYS A 1 188 ? 21.579 19.780 -10.616 1.00 94.88 188 LYS A CA 1
ATOM 1501 C C . LYS A 1 188 ? 21.655 19.137 -9.233 1.00 94.88 188 LYS A C 1
ATOM 1503 O O . LYS A 1 188 ? 20.848 19.471 -8.371 1.00 94.88 188 LYS A O 1
ATOM 1508 N N . ASN A 1 189 ? 22.653 18.290 -8.988 1.00 93.12 189 ASN A N 1
ATOM 1509 C CA . ASN A 1 189 ? 22.861 17.669 -7.680 1.00 93.12 189 ASN A CA 1
ATOM 1510 C C . ASN A 1 189 ? 23.135 18.714 -6.588 1.00 93.12 189 ASN A C 1
ATOM 1512 O O . ASN A 1 189 ? 22.578 18.610 -5.498 1.00 93.12 189 ASN A O 1
ATOM 1516 N N . LYS A 1 190 ? 23.906 19.770 -6.884 1.00 95.94 190 LYS A N 1
ATOM 1517 C CA . LYS A 1 190 ? 24.128 20.889 -5.950 1.00 95.94 190 LYS A CA 1
ATOM 1518 C C . LYS A 1 190 ? 22.824 21.627 -5.623 1.00 95.94 190 LYS A C 1
ATOM 1520 O O . LYS A 1 190 ? 22.579 21.928 -4.455 1.00 95.94 190 LYS A O 1
ATOM 1525 N N . THR A 1 191 ? 21.969 21.875 -6.617 1.00 95.12 191 THR A N 1
ATOM 1526 C CA . THR A 1 191 ? 20.642 22.481 -6.405 1.00 95.12 191 THR A CA 1
ATOM 1527 C C . THR A 1 191 ? 19.740 21.583 -5.560 1.00 95.12 191 THR A C 1
ATOM 1529 O O . THR A 1 191 ? 19.141 22.059 -4.599 1.00 95.12 191 THR A O 1
ATOM 1532 N N . ILE A 1 192 ? 19.697 20.279 -5.849 1.00 94.12 192 ILE A N 1
ATOM 1533 C CA . ILE A 1 192 ? 18.929 19.299 -5.067 1.00 94.12 192 ILE A CA 1
ATOM 1534 C C . ILE A 1 192 ? 19.402 19.281 -3.610 1.00 94.12 192 ILE A C 1
ATOM 1536 O O . ILE A 1 192 ? 18.575 19.308 -2.702 1.00 94.12 192 ILE A O 1
ATOM 1540 N N . SER A 1 193 ? 20.713 19.282 -3.361 1.00 95.12 193 SER A N 1
ATOM 1541 C CA . SER A 1 193 ? 21.253 19.322 -1.997 1.00 95.12 193 SER A CA 1
ATOM 1542 C C . SER A 1 193 ? 20.847 20.593 -1.248 1.00 95.12 193 SER A C 1
ATOM 1544 O O . SER A 1 193 ? 20.414 20.503 -0.101 1.00 95.12 193 SER A O 1
ATOM 1546 N N . LYS A 1 194 ? 20.896 21.765 -1.898 1.00 95.06 194 LYS A N 1
ATOM 1547 C CA . LYS A 1 194 ? 20.411 23.023 -1.303 1.00 95.06 194 LYS A CA 1
ATOM 1548 C C . LYS A 1 194 ? 18.914 22.964 -0.979 1.00 95.06 194 LYS A C 1
ATOM 1550 O O . LYS A 1 194 ? 18.514 23.374 0.106 1.00 95.06 194 LYS A O 1
ATOM 1555 N N . LEU A 1 195 ? 18.097 22.423 -1.885 1.00 93.31 195 LEU A N 1
ATOM 1556 C CA . LEU A 1 195 ? 16.658 22.256 -1.663 1.00 93.31 195 LEU A CA 1
ATOM 1557 C C . LEU A 1 195 ? 16.367 21.294 -0.507 1.00 93.31 195 LEU A C 1
ATOM 1559 O O . LEU A 1 195 ? 15.526 21.598 0.328 1.00 93.31 195 LEU A O 1
ATOM 1563 N N . LYS A 1 196 ? 17.105 20.184 -0.389 1.00 90.56 196 LYS A N 1
ATOM 1564 C CA . LYS A 1 196 ? 16.972 19.255 0.745 1.00 90.56 196 LYS A CA 1
ATOM 1565 C C . LYS A 1 196 ? 17.247 19.933 2.086 1.00 90.56 196 LYS A C 1
ATOM 1567 O O . LYS A 1 196 ? 16.548 19.648 3.052 1.00 90.56 196 LYS A O 1
ATOM 1572 N N . ILE A 1 197 ? 18.248 20.812 2.149 1.00 91.50 197 ILE A N 1
ATOM 1573 C CA . ILE A 1 197 ? 18.550 21.582 3.363 1.00 91.50 197 ILE A CA 1
ATOM 1574 C C . ILE A 1 197 ? 17.404 22.553 3.669 1.00 91.50 197 ILE A C 1
ATOM 1576 O O . ILE A 1 197 ? 16.912 22.553 4.793 1.00 91.50 197 ILE A O 1
ATOM 1580 N N . LYS A 1 198 ? 16.919 23.308 2.671 1.00 91.06 198 LYS A N 1
ATOM 1581 C CA . LYS A 1 198 ? 15.778 24.226 2.843 1.00 91.06 198 LYS A CA 1
ATOM 1582 C C . LYS A 1 198 ? 14.509 23.507 3.307 1.00 91.06 198 LYS A C 1
ATOM 1584 O O . LYS A 1 198 ? 13.875 23.966 4.246 1.00 91.06 198 LYS A O 1
ATOM 1589 N N . ILE A 1 199 ? 14.180 22.359 2.711 1.00 86.88 199 ILE A N 1
ATOM 1590 C CA . ILE A 1 199 ? 13.023 21.541 3.108 1.00 86.88 199 ILE A CA 1
ATOM 1591 C C . ILE A 1 199 ? 13.187 21.037 4.545 1.00 86.88 199 ILE A C 1
ATOM 1593 O O . ILE A 1 199 ? 12.246 21.119 5.323 1.00 86.88 199 ILE A O 1
ATOM 1597 N N . LYS A 1 200 ? 14.377 20.558 4.934 1.00 85.06 200 LYS A N 1
ATOM 1598 C CA . LYS A 1 200 ? 14.636 20.136 6.322 1.00 85.06 200 LYS A CA 1
ATOM 1599 C C . LYS A 1 200 ? 14.542 21.287 7.327 1.00 85.06 200 LYS A C 1
ATOM 1601 O O . LYS A 1 200 ? 14.170 21.037 8.467 1.00 85.06 200 LYS A O 1
ATOM 1606 N N . ALA A 1 201 ? 14.903 22.504 6.922 1.00 84.44 201 ALA A N 1
ATOM 1607 C CA . ALA A 1 201 ? 14.790 23.693 7.761 1.00 84.44 201 ALA A CA 1
ATOM 1608 C C . ALA A 1 201 ? 13.332 24.164 7.896 1.00 84.44 201 ALA A C 1
ATOM 1610 O O . ALA A 1 201 ? 12.907 24.489 8.996 1.00 84.44 201 ALA A O 1
ATOM 1611 N N . GLN A 1 202 ? 12.560 24.154 6.802 1.00 85.00 202 GLN A N 1
ATOM 1612 C CA . GLN A 1 202 ? 11.136 24.517 6.811 1.00 85.00 202 GLN A CA 1
ATOM 1613 C C . GLN A 1 202 ? 10.265 23.487 7.530 1.00 85.00 202 GLN A C 1
ATOM 1615 O O . GLN A 1 202 ? 9.306 23.848 8.201 1.00 85.00 202 GLN A O 1
ATOM 1620 N N . PHE A 1 203 ? 10.602 22.206 7.398 1.00 77.75 203 PHE A N 1
ATOM 1621 C CA . PHE A 1 203 ? 9.870 21.109 8.012 1.00 77.75 203 PHE A CA 1
ATOM 1622 C C . PHE A 1 203 ? 10.799 20.370 8.969 1.00 77.75 203 PHE A C 1
ATOM 1624 O O . PHE A 1 203 ? 11.399 19.355 8.589 1.00 77.75 203 PHE A O 1
ATOM 1631 N N . PRO A 1 204 ? 10.934 20.839 10.221 1.00 78.69 204 PRO A N 1
ATOM 1632 C CA . PRO A 1 204 ? 11.653 20.111 11.250 1.00 78.69 204 PRO A CA 1
ATOM 1633 C C . PRO A 1 204 ? 10.828 18.881 11.657 1.00 78.69 204 PRO A C 1
ATOM 1635 O O . PRO A 1 204 ? 10.226 18.816 12.720 1.00 78.69 204 PRO A O 1
ATOM 1638 N N . VAL A 1 205 ? 10.811 17.849 10.807 1.00 77.56 205 VAL A N 1
ATOM 1639 C CA . VAL A 1 205 ? 10.034 16.610 11.006 1.00 77.56 205 VAL A CA 1
ATOM 1640 C C . VAL A 1 205 ? 10.291 16.009 12.393 1.00 77.56 205 VAL A C 1
ATOM 1642 O O . VAL A 1 205 ? 9.392 15.456 13.015 1.00 77.56 205 VAL A O 1
ATOM 1645 N N . LYS A 1 206 ? 11.510 16.172 12.926 1.00 78.44 206 LYS A N 1
ATOM 1646 C CA . LYS A 1 206 ? 11.867 15.721 14.276 1.00 78.44 206 LYS A CA 1
ATOM 1647 C C . LYS A 1 206 ? 11.111 16.454 15.390 1.00 78.44 206 LYS A C 1
ATOM 1649 O O . LYS A 1 206 ? 10.776 15.792 16.368 1.00 78.44 206 LYS A O 1
ATOM 1654 N N . THR A 1 207 ? 10.869 17.763 15.287 1.00 78.19 207 THR A N 1
ATOM 1655 C CA . THR A 1 207 ? 10.086 18.499 16.297 1.00 78.19 207 THR A CA 1
ATOM 1656 C C . THR A 1 207 ? 8.610 18.173 16.145 1.00 78.19 207 THR A C 1
ATOM 1658 O O . THR A 1 207 ? 8.018 17.705 17.105 1.00 78.19 207 THR A O 1
ATOM 1661 N N . ILE A 1 208 ? 8.077 18.195 14.920 1.00 79.69 208 ILE A N 1
ATOM 1662 C CA . ILE A 1 208 ? 6.676 17.832 14.641 1.00 79.69 208 ILE A CA 1
ATOM 1663 C C . ILE A 1 208 ? 6.346 16.429 15.178 1.00 79.69 208 ILE A C 1
ATOM 1665 O O . ILE A 1 208 ? 5.320 16.219 15.823 1.00 79.69 208 ILE A O 1
ATOM 1669 N N . CYS A 1 209 ? 7.232 15.447 14.978 1.00 82.06 209 CYS A N 1
ATOM 1670 C CA . CYS A 1 209 ? 7.044 14.107 15.535 1.00 82.06 209 CYS A CA 1
ATOM 1671 C C . CYS A 1 209 ? 7.127 14.062 17.070 1.00 82.06 209 CYS A 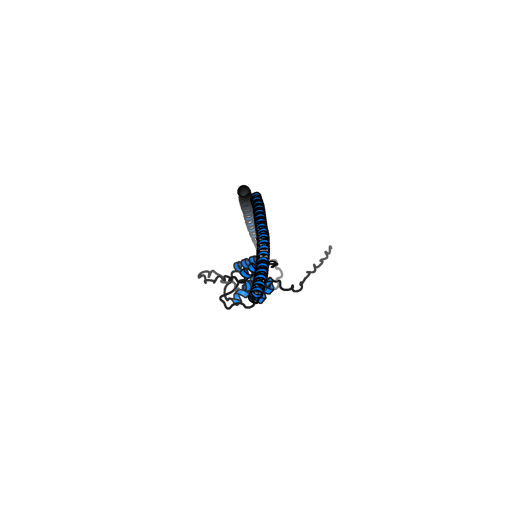C 1
ATOM 1673 O O . CYS A 1 209 ? 6.452 13.227 17.675 1.00 82.06 209 CYS A O 1
ATOM 1675 N N . LYS A 1 210 ? 7.959 14.897 17.707 1.00 86.94 210 LYS A N 1
ATOM 1676 C CA . LYS A 1 210 ? 8.009 15.007 19.174 1.00 86.94 210 LYS A CA 1
ATOM 1677 C C . LYS A 1 210 ? 6.725 15.638 19.708 1.00 86.94 210 LYS A C 1
ATOM 1679 O O . LYS A 1 210 ? 6.127 15.073 20.618 1.00 86.94 210 LYS A O 1
ATOM 1684 N N . ASP A 1 211 ? 6.259 16.710 19.083 1.00 85.06 211 ASP A N 1
ATOM 1685 C CA . ASP A 1 211 ? 5.050 17.431 19.482 1.00 85.06 211 ASP A CA 1
ATOM 1686 C C . ASP A 1 211 ? 3.812 16.542 19.334 1.00 85.06 211 ASP A C 1
ATOM 1688 O O . ASP A 1 211 ? 3.023 16.420 20.266 1.00 85.06 211 ASP A O 1
ATOM 1692 N N . LEU A 1 212 ? 3.706 15.786 18.235 1.00 89.94 212 LEU A N 1
ATOM 1693 C CA . LEU A 1 212 ? 2.660 14.772 18.055 1.00 89.94 212 LEU A CA 1
ATOM 1694 C C . LEU A 1 212 ? 2.701 13.677 19.127 1.00 89.94 212 LEU A C 1
ATOM 1696 O O . LEU A 1 212 ? 1.653 13.230 19.595 1.00 89.94 212 LEU A O 1
ATOM 1700 N N . LYS A 1 213 ? 3.893 13.208 19.518 1.00 90.31 213 LYS A N 1
ATOM 1701 C CA . LYS A 1 213 ? 4.025 12.214 20.596 1.00 90.31 213 LYS A CA 1
ATOM 1702 C C . LYS A 1 213 ? 3.589 12.795 21.939 1.00 90.31 213 LYS A C 1
ATOM 1704 O O . LYS A 1 213 ? 2.889 12.109 22.681 1.00 90.31 213 LYS A O 1
ATOM 1709 N N . ASN A 1 214 ? 3.963 14.037 22.228 1.00 89.75 214 ASN A N 1
ATOM 1710 C CA . ASN A 1 214 ? 3.575 14.731 23.451 1.00 89.75 214 ASN A CA 1
ATOM 1711 C C . ASN A 1 214 ? 2.061 14.980 23.491 1.00 89.75 214 ASN A C 1
ATOM 1713 O O . ASN A 1 214 ? 1.422 14.634 24.480 1.00 89.75 214 ASN A O 1
ATOM 1717 N N . ALA A 1 215 ? 1.466 15.445 22.390 1.00 90.31 215 ALA A N 1
ATOM 1718 C CA . ALA A 1 215 ? 0.024 15.640 22.265 1.00 90.31 215 ALA A CA 1
ATOM 1719 C C . ALA A 1 215 ? -0.752 14.328 22.464 1.00 90.31 215 ALA A C 1
ATOM 1721 O O . ALA A 1 215 ? -1.727 14.289 23.210 1.00 90.31 215 ALA A O 1
ATOM 1722 N N . LYS A 1 216 ? -0.283 13.215 21.878 1.00 91.44 216 LYS A N 1
ATOM 1723 C CA . LYS A 1 216 ? -0.886 11.887 22.093 1.00 91.44 216 LYS A CA 1
ATOM 1724 C C . LYS A 1 216 ? -0.811 11.429 23.549 1.00 91.44 216 LYS A C 1
ATOM 1726 O O . LYS A 1 216 ? -1.765 10.832 24.041 1.00 91.44 216 LYS A O 1
ATOM 1731 N N . ARG A 1 217 ? 0.304 11.694 24.240 1.00 91.25 217 ARG A N 1
ATOM 1732 C CA . ARG A 1 217 ? 0.447 11.387 25.673 1.00 91.25 217 ARG A CA 1
ATOM 1733 C C . ARG A 1 217 ? -0.503 12.234 26.520 1.00 91.25 217 ARG A C 1
ATOM 1735 O O . ARG A 1 217 ? -1.189 11.672 27.365 1.00 91.25 217 ARG A O 1
ATOM 1742 N N . GLY A 1 218 ? -0.599 13.536 26.241 1.00 91.31 218 GLY A N 1
ATOM 1743 C CA . GLY A 1 218 ? -1.541 14.437 26.910 1.00 91.31 218 GLY A CA 1
ATOM 1744 C C . GLY A 1 218 ? -2.997 14.009 26.713 1.00 91.31 218 GLY A C 1
ATOM 1745 O O . GLY A 1 218 ? -3.740 13.897 27.682 1.00 91.31 218 GLY A O 1
ATOM 1746 N N . ALA A 1 219 ? -3.385 13.664 25.483 1.00 90.50 219 ALA A N 1
ATOM 1747 C CA . ALA A 1 219 ? -4.725 13.159 25.184 1.00 90.50 219 ALA A CA 1
ATOM 1748 C C . ALA A 1 219 ? -5.029 11.835 25.906 1.00 90.50 219 ALA A C 1
ATOM 1750 O O . ALA A 1 219 ? -6.131 11.654 26.421 1.00 90.50 219 ALA A O 1
ATOM 1751 N N . LYS A 1 220 ? -4.051 10.918 25.986 1.00 92.31 220 LYS A N 1
ATOM 1752 C CA . LYS A 1 220 ? -4.204 9.664 26.739 1.00 92.31 220 LYS A CA 1
ATOM 1753 C C . LYS A 1 220 ? -4.433 9.935 28.228 1.00 92.31 220 LYS A C 1
ATOM 1755 O O . LYS A 1 220 ? -5.367 9.378 28.791 1.00 92.31 220 LYS A O 1
ATOM 1760 N N . TYR A 1 221 ? -3.628 10.813 28.826 1.00 92.38 221 TYR A N 1
ATOM 1761 C CA . TYR A 1 221 ? -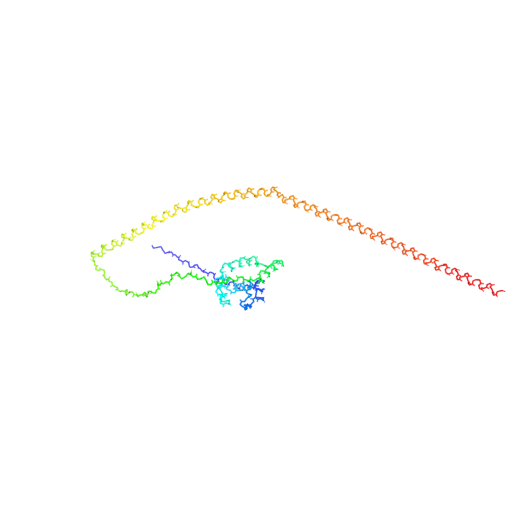3.758 11.185 30.235 1.00 92.38 221 TYR A CA 1
ATOM 1762 C C . TYR A 1 221 ? -5.123 11.818 30.541 1.00 92.38 221 TYR A C 1
ATOM 1764 O O . TYR A 1 221 ? -5.779 11.434 31.503 1.00 92.38 221 TYR A O 1
ATOM 1772 N N . GLN A 1 222 ? -5.600 12.729 29.687 1.00 89.81 222 GLN A N 1
ATOM 1773 C CA . GLN A 1 222 ? -6.926 13.337 29.854 1.00 89.81 222 GLN A CA 1
ATOM 1774 C C . GLN A 1 222 ? -8.057 12.306 29.746 1.00 89.81 222 GLN A C 1
ATOM 1776 O O . GLN A 1 222 ? -9.009 12.353 30.521 1.00 89.81 222 GLN A O 1
ATOM 1781 N N . LYS A 1 223 ? -7.942 11.340 28.826 1.00 92.19 223 LYS A N 1
ATOM 1782 C CA . LYS A 1 223 ? -8.924 10.257 28.685 1.00 92.19 223 LYS A CA 1
ATOM 1783 C C . LYS A 1 223 ? -8.968 9.355 29.921 1.00 92.19 223 LYS A C 1
ATOM 1785 O O . LYS A 1 223 ? -10.049 8.977 30.357 1.00 92.19 223 LYS A O 1
ATOM 1790 N N . GLU A 1 224 ? -7.810 9.027 30.484 1.00 91.62 224 GLU A N 1
ATOM 1791 C CA . GLU A 1 224 ? -7.700 8.227 31.708 1.00 91.62 224 GLU A CA 1
ATOM 1792 C C . GLU A 1 224 ? -8.282 8.973 32.915 1.00 91.62 224 GLU A C 1
ATOM 1794 O O . GLU A 1 224 ? -9.093 8.417 33.649 1.00 91.62 224 GLU A O 1
ATOM 1799 N N . LYS A 1 225 ? -7.987 10.273 33.045 1.00 92.25 225 LYS A N 1
ATOM 1800 C CA . LYS A 1 225 ? -8.579 11.131 34.079 1.00 92.25 225 LYS A CA 1
ATOM 1801 C C . LYS A 1 225 ? -10.107 11.200 33.974 1.00 92.25 225 LYS A C 1
ATOM 1803 O O . LYS A 1 225 ? -10.787 11.102 34.991 1.00 92.25 225 LYS A O 1
ATOM 1808 N N . ALA A 1 226 ? -10.647 11.344 32.762 1.00 90.62 226 ALA A N 1
ATOM 1809 C CA . ALA A 1 226 ? -12.092 11.349 32.535 1.00 90.62 226 ALA A CA 1
ATOM 1810 C C . ALA A 1 226 ? -12.734 9.993 32.875 1.00 90.62 226 ALA A C 1
ATOM 1812 O O . ALA A 1 226 ? -13.770 9.962 33.531 1.00 90.62 226 ALA A O 1
ATOM 1813 N N . SER A 1 227 ? -12.094 8.884 32.486 1.00 92.06 227 SER A N 1
ATOM 1814 C CA . SER A 1 227 ? -12.569 7.533 32.805 1.00 92.06 227 SER A CA 1
ATOM 1815 C C . SER A 1 227 ? -12.592 7.268 34.310 1.00 92.06 227 SER A C 1
ATOM 1817 O O . SER A 1 227 ? -13.542 6.667 34.801 1.00 92.06 227 SER A O 1
ATOM 1819 N N . ASN A 1 228 ? -11.571 7.717 35.045 1.00 90.12 228 ASN A N 1
ATOM 1820 C CA . ASN A 1 228 ? -11.524 7.564 36.498 1.00 90.12 228 ASN A CA 1
ATOM 1821 C C . ASN A 1 228 ? -12.631 8.385 37.167 1.00 90.12 228 ASN A C 1
ATOM 1823 O O . ASN A 1 228 ? -13.397 7.835 37.945 1.00 90.12 228 ASN A O 1
ATOM 1827 N N . ALA A 1 229 ? -12.810 9.648 36.766 1.00 90.25 229 ALA A N 1
ATOM 1828 C CA . ALA A 1 229 ? -13.889 10.487 37.288 1.00 90.25 229 ALA A CA 1
ATOM 1829 C C . ALA A 1 229 ? -15.291 9.917 36.994 1.00 90.25 229 ALA A C 1
ATOM 1831 O O . ALA A 1 229 ? -16.212 10.086 37.790 1.00 90.25 229 ALA A O 1
ATOM 1832 N N . GLU A 1 230 ? -15.483 9.251 35.852 1.00 92.56 230 GLU A N 1
ATOM 1833 C CA . GLU A 1 230 ? -16.740 8.563 35.542 1.00 92.56 230 GLU A CA 1
ATOM 1834 C C . GLU A 1 230 ? -16.950 7.331 36.434 1.00 92.56 230 GLU A C 1
ATOM 1836 O O . GLU A 1 230 ? -18.063 7.095 36.904 1.00 92.56 230 GLU A O 1
ATOM 1841 N N . ASN A 1 231 ? -15.890 6.565 36.699 1.00 91.19 231 ASN A N 1
ATOM 1842 C CA . ASN A 1 231 ? -15.949 5.416 37.598 1.00 91.19 231 ASN A CA 1
ATOM 1843 C C . ASN A 1 231 ? -16.235 5.835 39.045 1.00 91.19 231 ASN A C 1
ATOM 1845 O O . ASN A 1 231 ? -17.082 5.210 39.678 1.00 91.19 231 ASN A O 1
ATOM 1849 N N . ASP A 1 232 ? -15.621 6.920 39.521 1.00 92.38 232 ASP A N 1
ATOM 1850 C CA . ASP A 1 232 ? -15.872 7.476 40.856 1.00 92.38 232 ASP A CA 1
ATOM 1851 C C . ASP A 1 232 ? -17.325 7.958 40.989 1.00 92.38 232 ASP A C 1
ATOM 1853 O O . ASP A 1 232 ? -18.005 7.697 41.976 1.00 92.38 232 ASP A O 1
ATOM 1857 N N . LYS A 1 233 ? -17.873 8.603 39.950 1.00 93.06 233 LYS A N 1
ATOM 1858 C CA . LYS A 1 233 ? -19.300 8.968 39.939 1.00 93.06 233 LYS A CA 1
ATOM 1859 C C . LYS A 1 233 ? -20.208 7.739 39.974 1.00 93.06 233 LYS A C 1
ATOM 1861 O O . LYS A 1 233 ? -21.240 7.762 40.640 1.00 93.06 233 LYS A O 1
ATOM 1866 N N . LYS A 1 234 ? -19.842 6.666 39.265 1.00 92.69 234 LYS A N 1
ATOM 1867 C CA . LYS A 1 234 ? -20.602 5.407 39.265 1.00 92.69 234 LYS A CA 1
ATOM 1868 C C . LYS A 1 234 ? -20.525 4.682 40.607 1.00 92.69 234 LYS A C 1
ATOM 1870 O O . LYS A 1 234 ? -21.524 4.079 40.987 1.00 92.69 234 LYS A O 1
ATOM 1875 N N . SER A 1 235 ? -19.391 4.706 41.312 1.00 91.75 235 SER A N 1
ATOM 1876 C CA . SER A 1 235 ? -19.288 4.101 42.646 1.00 91.75 235 SER A CA 1
ATOM 1877 C C . SER A 1 235 ? -20.142 4.861 43.657 1.00 91.75 235 SER A C 1
ATOM 1879 O O . SER A 1 235 ? -20.954 4.230 44.325 1.00 91.75 235 SER A O 1
ATOM 1881 N N . VAL A 1 236 ? -20.072 6.197 43.667 1.00 94.06 236 VAL A N 1
ATOM 1882 C CA . VAL A 1 236 ? -20.915 7.042 44.532 1.00 94.06 236 VAL A CA 1
ATOM 1883 C C . VAL A 1 236 ? -22.404 6.827 44.242 1.00 94.06 236 VAL A C 1
ATOM 1885 O O . VAL A 1 236 ? -23.198 6.658 45.162 1.00 94.06 236 VAL A O 1
ATOM 1888 N N . ALA A 1 237 ? -22.800 6.762 42.966 1.00 93.50 237 ALA A N 1
ATOM 1889 C CA . ALA A 1 237 ? -24.192 6.498 42.600 1.00 93.50 237 ALA A CA 1
ATOM 1890 C C . ALA A 1 237 ? -24.671 5.103 43.044 1.00 93.50 237 ALA A C 1
ATOM 1892 O O . ALA A 1 237 ? -25.818 4.951 43.458 1.00 93.50 237 ALA A O 1
ATOM 1893 N N .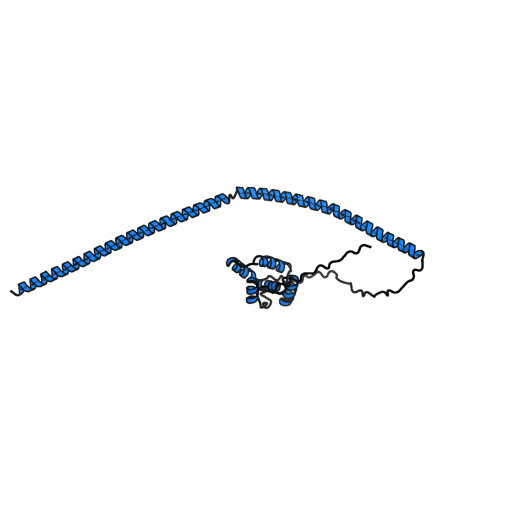 LYS A 1 238 ? -23.805 4.081 42.974 1.00 95.25 238 LYS A N 1
ATOM 1894 C CA . LYS A 1 238 ? -24.123 2.730 43.463 1.00 95.25 238 LYS A CA 1
ATOM 1895 C C . LYS A 1 238 ? -24.273 2.686 44.979 1.00 95.25 238 LYS A C 1
ATOM 1897 O O . LYS A 1 238 ? -25.170 2.005 45.461 1.00 95.25 238 LYS A O 1
ATOM 1902 N N . GLU A 1 239 ? -23.410 3.390 45.705 1.00 95.25 239 GLU A N 1
ATOM 1903 C CA . GLU A 1 239 ? -23.472 3.480 47.164 1.00 95.25 239 GLU A CA 1
ATOM 1904 C C . GLU A 1 239 ? -24.756 4.185 47.612 1.00 95.25 239 GLU A C 1
ATOM 1906 O O . GLU A 1 239 ? -25.514 3.625 48.400 1.00 95.25 239 GLU A O 1
ATOM 1911 N N . ALA A 1 240 ? -25.087 5.327 47.000 1.00 94.88 240 ALA A N 1
ATOM 1912 C CA . ALA A 1 240 ? -26.348 6.027 47.246 1.00 94.88 240 ALA A CA 1
ATOM 1913 C C . ALA A 1 240 ? -27.574 5.148 46.933 1.00 94.88 240 ALA A C 1
ATOM 1915 O O . ALA A 1 240 ? -28.511 5.082 47.722 1.00 94.88 240 ALA A O 1
ATOM 1916 N N . ALA A 1 241 ? -27.561 4.408 45.818 1.00 95.31 241 ALA A N 1
ATOM 1917 C CA . ALA A 1 241 ? -28.636 3.469 45.486 1.00 95.31 241 ALA A CA 1
ATOM 1918 C C . ALA A 1 241 ? -28.723 2.275 46.458 1.00 95.31 241 ALA A C 1
ATOM 1920 O O . ALA A 1 241 ? -29.780 1.661 46.589 1.00 95.31 241 ALA A O 1
ATOM 1921 N N . SER A 1 242 ? -27.624 1.902 47.120 1.00 95.62 242 SER A N 1
ATOM 1922 C CA . SER A 1 242 ? -27.648 0.896 48.187 1.00 95.62 242 SER A CA 1
ATOM 1923 C C . SER A 1 242 ? -28.308 1.452 49.444 1.00 95.62 242 SER A C 1
ATOM 1925 O O . SER A 1 242 ? -29.226 0.824 49.955 1.00 95.62 242 SER A O 1
ATOM 1927 N N . GLN A 1 243 ? -27.921 2.659 49.865 1.00 96.25 243 GLN A N 1
ATOM 1928 C CA . GLN A 1 243 ? -28.501 3.332 51.031 1.00 96.25 243 GLN A CA 1
ATOM 1929 C C . GLN A 1 243 ? -30.006 3.570 50.868 1.00 96.25 243 GLN A C 1
ATOM 1931 O O . GLN A 1 243 ? -30.773 3.319 51.788 1.00 96.25 243 GLN A O 1
ATOM 1936 N N . VAL A 1 244 ? -30.453 3.995 49.680 1.00 96.44 244 VAL A N 1
ATOM 1937 C CA . VAL A 1 244 ? -31.890 4.167 49.402 1.00 96.44 244 VAL A CA 1
ATOM 1938 C C . VAL A 1 244 ? -32.649 2.846 49.549 1.00 96.44 244 VAL A C 1
ATOM 1940 O O . VAL A 1 244 ? -33.735 2.840 50.117 1.00 96.44 244 VAL A O 1
ATOM 1943 N N . ARG A 1 245 ? -32.074 1.727 49.088 1.00 96.19 245 ARG A N 1
ATOM 1944 C CA . ARG A 1 245 ? -32.695 0.402 49.241 1.00 96.19 245 ARG A CA 1
ATOM 1945 C C . ARG A 1 245 ? -32.751 -0.052 50.697 1.00 96.19 245 ARG A C 1
ATOM 1947 O O . ARG A 1 245 ? -33.746 -0.642 51.087 1.00 96.19 245 ARG A O 1
ATOM 1954 N N . GLU A 1 246 ? -31.717 0.222 51.489 1.00 96.69 246 GLU A N 1
ATOM 1955 C CA . GLU A 1 246 ? -31.731 -0.061 52.932 1.00 96.69 246 GLU A CA 1
ATOM 1956 C C . GLU A 1 246 ? -32.830 0.740 53.640 1.00 96.69 246 GLU A C 1
ATOM 1958 O O . GLU A 1 246 ? -33.646 0.156 54.346 1.00 96.69 246 GLU A O 1
ATOM 1963 N N . ILE A 1 247 ? -32.935 2.043 53.357 1.00 97.19 247 ILE A N 1
ATOM 1964 C CA . ILE A 1 247 ? -33.996 2.903 53.909 1.00 97.19 247 ILE A CA 1
ATOM 1965 C C . ILE A 1 247 ? -35.389 2.404 53.500 1.00 97.19 247 ILE A C 1
ATOM 1967 O O . ILE A 1 247 ? -36.314 2.418 54.309 1.00 97.19 247 ILE A O 1
ATOM 1971 N N . GLU A 1 248 ? -35.559 1.966 52.251 1.00 97.38 248 GLU A N 1
ATOM 1972 C CA . GLU A 1 248 ? -36.833 1.431 51.760 1.00 97.38 248 GLU A CA 1
ATOM 1973 C C . GLU A 1 248 ? -37.230 0.136 52.484 1.00 97.38 248 GLU A C 1
ATOM 1975 O O . GLU A 1 248 ? -38.391 -0.019 52.864 1.00 97.38 248 GLU A O 1
ATOM 1980 N N . ILE A 1 249 ? -36.270 -0.760 52.738 1.00 97.44 249 ILE A N 1
ATOM 1981 C CA . ILE A 1 249 ? -36.489 -1.984 53.521 1.00 97.44 249 ILE A CA 1
ATOM 1982 C C . ILE A 1 249 ? -36.867 -1.640 54.966 1.00 97.44 249 ILE A C 1
ATOM 1984 O O . ILE A 1 249 ? -37.844 -2.177 55.487 1.00 97.44 249 ILE A O 1
ATOM 1988 N N . ASP A 1 250 ? -36.139 -0.722 55.604 1.00 97.25 250 ASP A N 1
ATOM 1989 C CA . ASP A 1 250 ? -36.433 -0.287 56.972 1.00 97.25 250 ASP A CA 1
ATOM 1990 C C . ASP A 1 250 ? -37.835 0.321 57.080 1.00 97.25 250 ASP A C 1
ATOM 1992 O O . ASP A 1 250 ? -38.570 0.039 58.028 1.00 97.25 250 ASP A O 1
ATOM 1996 N N . PHE A 1 251 ? -38.240 1.111 56.084 1.00 97.69 251 PHE A N 1
ATOM 1997 C CA . PHE A 1 251 ? -39.575 1.695 56.032 1.00 97.69 251 PHE A CA 1
ATOM 1998 C C . PHE A 1 251 ? -40.670 0.632 55.863 1.00 97.69 251 PHE A C 1
ATOM 2000 O O . PHE A 1 251 ? -41.688 0.690 56.551 1.00 97.69 251 PHE A O 1
ATOM 2007 N N . GLN A 1 252 ? -40.461 -0.374 55.006 1.00 97.00 252 GLN A N 1
ATOM 2008 C CA . GLN A 1 252 ? -41.394 -1.499 54.862 1.00 97.00 252 GLN A CA 1
ATOM 2009 C C . GLN A 1 252 ? -41.533 -2.303 56.161 1.00 97.00 252 GLN A C 1
ATOM 2011 O O . GLN A 1 252 ? -42.647 -2.650 56.548 1.00 97.00 252 GLN A O 1
ATOM 2016 N N . ASN A 1 253 ? -40.428 -2.541 56.872 1.00 97.25 253 ASN A N 1
ATOM 2017 C CA . ASN A 1 253 ? -40.451 -3.227 58.164 1.00 97.25 253 ASN A CA 1
ATOM 2018 C C . ASN A 1 253 ? -41.224 -2.428 59.226 1.00 97.25 253 ASN A C 1
ATOM 2020 O O . ASN A 1 253 ? -41.990 -3.009 59.992 1.00 97.25 253 ASN A O 1
ATOM 2024 N N . GLN A 1 254 ? -41.069 -1.099 59.255 1.00 97.12 254 GLN A N 1
ATOM 2025 C CA . GLN A 1 254 ? -41.845 -0.235 60.152 1.00 97.12 254 GLN A CA 1
ATOM 2026 C C . GLN A 1 254 ? -43.343 -0.267 59.831 1.00 97.12 254 GLN A C 1
ATOM 2028 O O . GLN A 1 254 ? -44.157 -0.288 60.751 1.00 97.12 254 GLN A O 1
ATOM 2033 N N . LEU A 1 255 ? -43.719 -0.281 58.547 1.00 97.56 255 LEU A N 1
ATOM 2034 C CA . LEU A 1 255 ? -45.124 -0.404 58.147 1.00 97.56 255 LEU A CA 1
ATOM 2035 C C . LEU A 1 255 ? -45.726 -1.732 58.615 1.00 97.56 255 LEU A C 1
ATOM 2037 O O . LEU A 1 255 ? -46.798 -1.713 59.211 1.00 97.56 255 LEU A O 1
ATOM 2041 N N . LEU A 1 256 ? -45.015 -2.847 58.429 1.00 97.25 256 LEU A N 1
ATOM 2042 C CA . LEU A 1 256 ? -45.454 -4.162 58.911 1.00 97.25 256 LEU A CA 1
ATOM 2043 C C . LEU A 1 256 ? -45.650 -4.182 60.433 1.00 97.25 256 LEU A C 1
ATOM 2045 O O . LEU A 1 256 ? -46.689 -4.628 60.907 1.00 97.25 256 LEU A O 1
ATOM 2049 N N . GLN A 1 257 ? -44.708 -3.623 61.201 1.00 96.81 257 GLN A N 1
ATOM 2050 C CA . GLN A 1 257 ? -44.852 -3.507 62.659 1.00 96.81 257 GLN A CA 1
ATOM 2051 C C . GLN A 1 257 ? -46.089 -2.690 63.056 1.00 96.81 257 GLN A C 1
ATOM 2053 O O . GLN A 1 257 ? -46.811 -3.063 63.976 1.00 96.81 257 GLN A O 1
ATOM 2058 N N . ARG A 1 258 ? -46.373 -1.586 62.351 1.00 96.88 258 ARG A N 1
ATOM 2059 C CA . ARG A 1 258 ? -47.581 -0.783 62.598 1.00 96.88 258 ARG A CA 1
ATOM 2060 C C . ARG A 1 258 ? -48.867 -1.526 62.247 1.00 96.88 258 ARG A C 1
ATOM 2062 O O . ARG A 1 258 ? -49.867 -1.342 62.935 1.00 96.88 258 ARG A O 1
ATOM 2069 N N . GLU A 1 259 ? -48.863 -2.333 61.191 1.00 97.00 259 GLU A N 1
ATOM 2070 C CA . GLU A 1 259 ? -50.005 -3.177 60.830 1.00 97.00 259 GLU A CA 1
ATOM 2071 C C . GLU A 1 259 ? -50.274 -4.246 61.898 1.00 97.00 259 GLU A C 1
ATOM 2073 O O . GLU A 1 259 ? -51.430 -4.444 62.273 1.00 97.00 259 GLU A O 1
ATOM 2078 N N . GLU A 1 260 ? -49.224 -4.871 62.441 1.00 95.69 260 GLU A N 1
ATOM 2079 C CA . GLU A 1 260 ? -49.320 -5.812 63.565 1.00 95.69 260 GLU A CA 1
ATOM 2080 C C . GLU A 1 260 ? -49.871 -5.128 64.830 1.00 95.69 260 GLU A C 1
ATOM 2082 O O . GLU A 1 260 ? -50.854 -5.601 65.402 1.00 95.69 260 GLU A O 1
ATOM 2087 N N . GLU A 1 261 ? -49.332 -3.962 65.211 1.00 95.94 261 GLU A N 1
ATOM 2088 C CA . GLU A 1 261 ? -49.836 -3.166 66.345 1.00 95.94 261 GLU A CA 1
ATOM 2089 C C . GLU A 1 261 ? -51.330 -2.827 66.192 1.00 95.94 261 GLU A C 1
ATOM 2091 O O . GLU A 1 261 ? -52.106 -2.919 67.146 1.00 95.94 261 GLU A O 1
ATOM 2096 N N . LEU A 1 262 ? -51.760 -2.433 64.988 1.00 95.00 262 LEU A N 1
ATOM 2097 C CA . LEU A 1 262 ? -53.163 -2.119 64.713 1.00 95.00 262 LEU A CA 1
ATOM 2098 C C . LEU A 1 262 ? -54.061 -3.359 64.794 1.00 95.00 262 LEU A C 1
ATOM 2100 O O . LEU A 1 262 ? -55.189 -3.253 65.283 1.00 95.00 262 LEU A O 1
ATOM 2104 N N . ALA A 1 263 ? -53.587 -4.521 64.340 1.00 93.69 263 ALA A N 1
ATOM 2105 C CA . ALA A 1 263 ? -54.322 -5.779 64.449 1.00 93.69 263 ALA A CA 1
ATOM 2106 C C . ALA A 1 263 ? -54.521 -6.194 65.919 1.00 93.69 263 ALA A C 1
ATOM 2108 O O . ALA A 1 263 ? -55.629 -6.582 66.307 1.00 93.69 263 ALA A O 1
ATOM 2109 N N . ASP A 1 264 ? -53.496 -6.028 66.757 1.00 93.12 264 ASP A N 1
ATOM 2110 C CA . ASP A 1 264 ? -53.572 -6.291 68.197 1.00 93.12 264 ASP A CA 1
ATOM 2111 C C . ASP A 1 264 ? -54.576 -5.357 68.893 1.00 93.12 264 ASP A C 1
ATOM 2113 O O . ASP A 1 264 ? -55.424 -5.806 69.674 1.00 93.12 264 ASP A O 1
ATOM 2117 N N . VAL A 1 265 ? -54.570 -4.063 68.553 1.00 93.62 265 VAL A N 1
ATOM 2118 C CA . VAL A 1 265 ? -55.557 -3.096 69.069 1.00 93.62 265 VAL A CA 1
ATOM 2119 C C . VAL A 1 265 ? -56.985 -3.451 68.625 1.00 93.62 265 VAL A C 1
ATOM 2121 O O . VAL A 1 265 ? -57.919 -3.359 69.418 1.00 93.62 265 VAL A O 1
ATOM 2124 N N . GLN A 1 266 ? -57.183 -3.903 67.384 1.00 90.19 266 GLN A N 1
ATOM 2125 C CA . GLN A 1 266 ? -58.503 -4.327 66.897 1.00 90.19 266 GLN A CA 1
ATOM 2126 C C . GLN A 1 266 ? -59.005 -5.625 67.546 1.00 90.19 266 GLN A C 1
ATOM 2128 O O . GLN A 1 266 ? -60.211 -5.808 67.717 1.00 90.19 266 GLN A O 1
ATOM 2133 N N . SER A 1 267 ? -58.107 -6.553 67.881 1.00 88.31 267 SER A N 1
ATOM 2134 C CA . SER A 1 267 ? -58.488 -7.790 68.570 1.00 88.31 267 SER A CA 1
ATOM 2135 C C . SER A 1 267 ? -58.888 -7.532 70.027 1.00 88.31 267 SER A C 1
ATOM 2137 O O . SER A 1 267 ? -59.858 -8.112 70.515 1.00 88.31 267 SER A O 1
ATOM 2139 N N . SER A 1 268 ? -58.205 -6.603 70.701 1.00 82.88 268 SER A N 1
ATOM 2140 C CA . SER A 1 268 ? -58.502 -6.218 72.084 1.00 82.88 268 SER A CA 1
ATOM 2141 C C . SER A 1 268 ? -59.794 -5.407 72.222 1.00 82.88 268 SER A C 1
ATOM 2143 O O . SER A 1 268 ? -60.543 -5.636 73.171 1.00 82.88 268 SER A O 1
ATOM 2145 N N . THR A 1 269 ? -60.132 -4.534 71.266 1.00 80.88 269 THR A N 1
ATOM 2146 C CA . THR A 1 269 ? -61.428 -3.827 71.276 1.00 80.88 269 THR A CA 1
ATOM 2147 C C . THR A 1 269 ? -62.617 -4.769 71.092 1.00 80.88 269 THR A C 1
ATOM 2149 O O . THR A 1 269 ? -63.606 -4.625 71.803 1.00 80.88 269 THR A O 1
ATOM 2152 N N . LYS A 1 270 ? -62.510 -5.786 70.225 1.00 78.56 270 LYS A N 1
ATOM 2153 C CA . LYS A 1 270 ? -63.575 -6.793 70.036 1.00 78.56 270 LYS A CA 1
ATOM 2154 C C . LYS A 1 270 ? -63.870 -7.622 71.286 1.00 78.56 270 LYS A C 1
ATOM 2156 O O . LYS A 1 270 ? -65.009 -8.034 71.476 1.00 78.56 270 LYS A O 1
ATOM 2161 N N . ASN A 1 271 ? -62.867 -7.881 72.124 1.00 73.00 271 ASN A N 1
ATOM 2162 C CA . ASN A 1 271 ? -63.064 -8.643 73.358 1.00 73.00 271 ASN A CA 1
ATOM 2163 C C . ASN A 1 271 ? -63.797 -7.828 74.436 1.00 73.00 271 ASN A C 1
ATOM 2165 O O . ASN A 1 271 ? -64.573 -8.403 75.188 1.00 73.00 271 ASN A O 1
ATOM 2169 N N . ASN A 1 272 ? -63.615 -6.503 74.466 1.00 71.81 272 ASN A N 1
ATOM 2170 C CA . ASN A 1 272 ? -64.302 -5.623 75.418 1.00 71.81 272 ASN A CA 1
ATOM 2171 C C . ASN A 1 272 ? -65.771 -5.337 75.051 1.00 71.81 272 ASN A C 1
ATOM 2173 O O . ASN A 1 272 ? -66.521 -4.883 75.903 1.00 71.81 272 ASN A O 1
ATOM 2177 N N . GLU A 1 273 ? -66.196 -5.572 73.805 1.00 69.56 273 GLU A N 1
ATOM 2178 C CA . GLU A 1 273 ? -67.601 -5.407 73.382 1.00 69.56 273 GLU A CA 1
ATOM 2179 C C . GLU A 1 273 ? -68.474 -6.654 73.651 1.00 69.56 273 GLU A C 1
ATOM 2181 O O . GLU A 1 273 ? -69.677 -6.622 73.396 1.00 69.56 273 GLU A O 1
ATOM 2186 N N . MET A 1 274 ? -67.887 -7.755 74.141 1.00 58.06 274 MET A N 1
ATOM 2187 C CA . MET A 1 274 ? -68.601 -8.994 74.500 1.00 58.06 274 MET A CA 1
ATOM 2188 C C . MET A 1 274 ? -68.808 -9.194 76.013 1.00 58.06 274 MET A C 1
ATOM 2190 O O . MET A 1 274 ? -69.443 -10.182 76.392 1.00 58.06 274 MET A O 1
ATOM 2194 N N . GLU A 1 275 ? -68.307 -8.288 76.858 1.00 49.25 275 GLU A N 1
ATOM 2195 C CA . GLU A 1 275 ? -68.658 -8.188 78.289 1.00 49.25 275 GLU A CA 1
ATOM 2196 C C . GLU A 1 275 ? -69.807 -7.194 78.509 1.00 49.25 275 GLU A C 1
ATOM 2198 O O . GLU A 1 275 ? -70.681 -7.497 79.355 1.00 49.25 275 GLU A O 1
#